Protein AF-A0A5D6UWN4-F1 (afdb_monomer)

Foldseek 3Di:
DAAFALVQFDDDPPLVVVLVVVLVVVVPDDQVVLVVCVVPDDPDSCPPPVNCVRRQCRQAPVARAFLLQLDGAPDDKDKAQLQFLFDDPPDDPCVQCVVLDPVLLVVFWAGDDNTTPNSCSSPSLRIGIHHPQAAWFDFDPPPVVPVVDGHGHHQDNDWIWTPPQDDDPHPVSPVSTGTLEQDSNDPPSLVQWAADLQQDIAGPADVPDPVSSSSRSSRSSNCRRRVNVDDVSSVVLNVLLVVLVCLCVVQQVCCVPPVVPVVSNLVSLVVCCVAQCPSNHGNNLSSLNSLVVCCVVPVVSCVSQPPVSRHD

Nearest PDB structures (foldseek):
  8eea-assembly1_H  TM=6.346E-01  e=5.486E-04  Escherichia coli
  3bhq-assembly1_B  TM=2.798E-01  e=2.042E+00  Mesorhizobium japonicum MAFF 303099

Solvent-accessible surface area (backbone atoms only — not comparable to full-atom values): 17287 Å² total; per-residue (Å²): 59,44,55,27,64,65,88,76,53,65,79,48,90,68,48,65,62,52,36,52,56,52,49,58,61,50,66,81,44,53,75,64,55,47,50,52,48,64,74,66,55,76,83,48,74,78,70,33,69,68,44,42,66,42,53,49,50,58,53,12,80,79,46,55,39,15,40,74,68,26,44,71,45,85,69,62,83,32,68,39,45,67,59,24,45,48,46,65,80,90,64,53,65,65,79,74,39,56,92,71,42,54,70,78,43,53,71,48,38,37,81,80,70,79,61,37,36,49,88,41,66,70,40,73,91,32,55,42,50,30,33,46,74,37,41,39,61,37,65,77,78,60,78,90,45,76,84,66,68,87,45,70,40,24,30,55,52,68,70,57,31,30,49,90,43,51,82,48,88,50,79,84,35,45,84,65,34,45,66,36,60,64,41,34,65,39,89,69,42,23,66,56,51,44,45,50,78,74,16,48,63,47,57,90,49,50,78,89,41,74,66,35,35,48,52,28,37,19,39,48,50,30,36,54,38,52,42,52,74,39,66,68,60,20,53,53,37,20,52,51,28,50,54,48,50,50,46,47,56,70,46,42,49,34,28,52,72,72,70,60,34,66,66,57,34,53,52,50,50,51,51,44,42,66,71,36,51,33,66,51,40,66,47,12,44,38,36,37,33,46,51,57,58,47,33,80,79,35,71,67,45,48,76,74,56,43,75,90,78,58,74,67

Mean predicted aligned error: 5.39 Å

pLDDT: mean 90.34, std 12.09, range [38.47, 98.44]

Sequence (312 aa):
MRYVDLNRLVIPAGWQSKANNTLADLQIKTQEERRIFFKNLTNPLWKRPDFVRAILPLGSTLFRKCWYSESRITDDIDIDHFRPKGKDANKSFKTQFQEYLSENEFEQLEEESTRGWWFLAFESKNFRVCSCFRNQSRHDTSIALANLKNRAKGKSDFFPLKKGSSVAINADGIENEINCLLDPCKLGDAEFISFDQFGNAYTIYDDSTEERKWIKCRVLTSIAVYHLDEHDLIEFRKKKWKYCKDFIYDKMKKALFVDKDIDEVRRLKQEFITEFLDANHEFSAVAIDCIRYYKDEENWLERVFPKNTLSK

Radius of gyration: 21.22 Å; Cα contacts (8 Å, |Δi|>4): 483; chains: 1; bounding box: 48×46×61 Å

Structure (mmCIF, N/CA/C/O backbone):
data_AF-A0A5D6UWN4-F1
#
_entry.id   AF-A0A5D6UWN4-F1
#
loop_
_atom_site.group_PDB
_atom_site.id
_atom_site.type_symbol
_atom_site.label_atom_id
_atom_site.label_alt_id
_atom_site.label_comp_id
_atom_site.label_asym_id
_atom_site.label_entity_id
_atom_site.label_seq_id
_atom_site.pdbx_PDB_ins_code
_atom_site.Cartn_x
_atom_site.Cartn_y
_atom_site.Cartn_z
_atom_site.occupancy
_atom_site.B_iso_or_equiv
_atom_site.auth_seq_id
_atom_site.auth_comp_id
_atom_site.auth_asym_id
_atom_site.auth_atom_id
_atom_site.pdbx_PDB_model_num
ATOM 1 N N . MET A 1 1 ? 4.520 -0.288 -3.768 1.00 92.19 1 MET A N 1
ATOM 2 C CA . MET A 1 1 ? 3.478 -1.135 -3.162 1.00 92.19 1 MET A CA 1
ATOM 3 C C . MET A 1 1 ? 2.855 -1.964 -4.271 1.00 92.19 1 MET A C 1
ATOM 5 O O . MET A 1 1 ? 2.792 -1.484 -5.400 1.00 92.19 1 MET A O 1
ATOM 9 N N . ARG A 1 2 ? 2.456 -3.198 -3.949 1.00 95.44 2 ARG A N 1
ATOM 10 C CA . ARG A 1 2 ? 1.813 -4.156 -4.855 1.00 95.44 2 ARG A CA 1
ATOM 11 C C . ARG A 1 2 ? 0.396 -4.412 -4.367 1.00 95.44 2 ARG A C 1
ATOM 13 O O . ARG A 1 2 ? 0.179 -4.398 -3.153 1.00 95.44 2 ARG A O 1
ATOM 20 N N . TYR A 1 3 ? -0.520 -4.698 -5.283 1.00 96.94 3 TYR A N 1
ATOM 21 C CA . TYR A 1 3 ? -1.851 -5.158 -4.919 1.00 96.94 3 TYR A CA 1
ATOM 22 C C . TYR A 1 3 ? -1.789 -6.501 -4.171 1.00 96.94 3 TYR A C 1
ATOM 24 O O . TYR A 1 3 ? -1.063 -7.420 -4.560 1.00 96.94 3 TYR A O 1
ATOM 32 N N . VAL A 1 4 ? -2.561 -6.613 -3.091 1.00 97.00 4 VAL A N 1
ATOM 33 C CA . VAL A 1 4 ? -2.712 -7.818 -2.274 1.00 97.00 4 VAL A CA 1
ATOM 34 C C . VAL A 1 4 ? -4.186 -8.208 -2.240 1.00 97.00 4 VAL A C 1
ATOM 36 O O . VAL A 1 4 ? -5.015 -7.529 -1.638 1.00 97.00 4 VAL A O 1
ATOM 39 N N . ASP A 1 5 ? -4.520 -9.332 -2.868 1.00 95.94 5 ASP A N 1
ATOM 40 C CA . ASP A 1 5 ? -5.898 -9.817 -2.907 1.00 95.94 5 ASP A CA 1
ATOM 41 C C . ASP A 1 5 ? -6.283 -10.531 -1.605 1.00 95.94 5 ASP A C 1
ATOM 43 O O . ASP A 1 5 ? -5.949 -11.698 -1.378 1.00 95.94 5 ASP A O 1
ATOM 47 N N . LEU A 1 6 ? -7.026 -9.821 -0.755 1.00 95.19 6 LEU A N 1
ATOM 48 C CA . LEU A 1 6 ? -7.564 -10.352 0.496 1.00 95.19 6 LEU A CA 1
ATOM 49 C C . LEU A 1 6 ? -8.631 -11.435 0.298 1.00 95.19 6 LEU A C 1
ATOM 51 O O . LEU A 1 6 ? -8.877 -12.193 1.233 1.00 95.19 6 LEU A O 1
ATOM 55 N N . ASN A 1 7 ? -9.236 -11.574 -0.886 1.00 95.06 7 ASN A N 1
ATOM 56 C CA . ASN A 1 7 ? -10.208 -12.647 -1.130 1.00 95.06 7 ASN A CA 1
ATOM 57 C C . ASN A 1 7 ? -9.547 -14.034 -1.164 1.00 95.06 7 ASN A C 1
ATOM 59 O O . ASN A 1 7 ? -10.229 -15.044 -1.013 1.00 95.06 7 ASN A O 1
ATOM 63 N N . ARG A 1 8 ? -8.213 -14.093 -1.296 1.00 95.56 8 ARG A N 1
ATOM 64 C CA . ARG A 1 8 ? -7.419 -15.325 -1.167 1.00 95.56 8 ARG A CA 1
ATOM 65 C C . ARG A 1 8 ? -7.250 -15.786 0.285 1.00 95.56 8 ARG A C 1
ATOM 67 O O . ARG A 1 8 ? -6.720 -16.873 0.512 1.00 95.56 8 ARG A O 1
ATOM 74 N N . LEU A 1 9 ? -7.639 -14.971 1.268 1.00 96.69 9 LEU A N 1
ATOM 75 C CA . LEU A 1 9 ? -7.486 -15.306 2.679 1.00 96.69 9 LEU A CA 1
ATOM 76 C C . LEU A 1 9 ? -8.453 -16.422 3.080 1.00 96.69 9 LEU A C 1
ATOM 78 O O . LEU A 1 9 ? -9.668 -16.236 3.108 1.00 96.69 9 LEU A O 1
ATOM 82 N N . VAL A 1 10 ? -7.902 -17.562 3.490 1.00 96.69 10 VAL A N 1
ATOM 83 C CA . VAL A 1 10 ? -8.678 -18.634 4.120 1.00 96.69 10 VAL A CA 1
ATOM 84 C C . VAL A 1 10 ? -8.679 -18.418 5.630 1.00 96.69 10 VAL A C 1
ATOM 86 O O . VAL A 1 10 ? -7.653 -18.568 6.295 1.00 96.69 10 VAL A O 1
ATOM 89 N N . ILE A 1 11 ? -9.837 -18.051 6.179 1.00 96.06 11 ILE A N 1
ATOM 90 C CA . ILE A 1 11 ? -9.997 -17.800 7.614 1.00 96.06 11 ILE A CA 1
ATOM 91 C C . ILE A 1 11 ? -9.892 -19.124 8.394 1.00 96.06 11 ILE A C 1
ATOM 93 O O . ILE A 1 11 ? -10.625 -20.067 8.085 1.00 96.06 11 ILE A O 1
ATOM 97 N N . PRO A 1 12 ? -9.025 -19.222 9.423 1.00 97.06 12 PRO A N 1
ATOM 98 C CA . PRO A 1 12 ? -8.892 -20.438 10.219 1.00 97.06 12 PRO A CA 1
ATOM 99 C C . PRO A 1 12 ? -10.183 -20.842 10.941 1.00 97.06 12 PRO A C 1
ATOM 101 O O . PRO A 1 12 ? -10.996 -20.002 11.344 1.00 97.06 12 PRO A O 1
ATOM 104 N N . ALA A 1 13 ? -10.332 -22.145 11.188 1.00 96.19 13 ALA A N 1
ATOM 105 C CA . ALA A 1 13 ? -11.483 -22.697 11.894 1.00 96.19 13 ALA A CA 1
ATOM 106 C C . ALA A 1 13 ? -11.695 -22.033 13.270 1.00 96.19 13 ALA A C 1
ATOM 108 O O . ALA A 1 13 ? -10.759 -21.789 14.038 1.00 96.19 13 ALA A O 1
ATOM 109 N N . GLY A 1 14 ? -12.953 -21.705 13.575 1.00 95.38 14 GLY A N 1
ATOM 110 C CA . GLY A 1 14 ? -13.348 -21.049 14.826 1.00 95.38 14 GLY A CA 1
ATOM 111 C C . GLY A 1 14 ? -12.894 -19.590 14.973 1.00 95.38 14 GLY A C 1
ATOM 112 O O . GLY A 1 14 ? -13.284 -18.939 15.943 1.00 95.38 14 GLY A O 1
ATOM 113 N N . TRP A 1 15 ? -12.106 -19.041 14.039 1.00 96.75 15 TRP A N 1
ATOM 114 C CA . TRP A 1 15 ? -11.669 -17.644 14.093 1.00 96.75 15 TRP A CA 1
ATOM 115 C C . TRP A 1 15 ? -12.859 -16.692 13.927 1.00 96.75 15 TRP A C 1
ATOM 117 O O . TRP A 1 15 ? -13.080 -15.849 14.794 1.00 96.75 15 TRP A O 1
ATOM 127 N N . GLN A 1 16 ? -13.682 -16.896 12.888 1.00 96.38 16 GLN A N 1
ATOM 128 C CA . GLN A 1 16 ? -14.838 -16.036 12.600 1.00 96.38 16 GLN A CA 1
ATOM 129 C C . GLN A 1 16 ? -15.895 -16.069 13.711 1.00 96.38 16 GLN A C 1
ATOM 131 O O . GLN A 1 16 ? -16.407 -15.029 14.110 1.00 96.38 16 GLN A O 1
ATOM 136 N N . SER A 1 17 ? -16.196 -17.250 14.261 1.00 97.00 17 SER A N 1
ATOM 137 C CA . SER A 1 17 ? -17.153 -17.369 15.371 1.00 97.00 17 SER A CA 1
ATOM 138 C C . SER A 1 17 ? -16.673 -16.601 16.607 1.00 97.00 17 SER A C 1
ATOM 140 O O . SER A 1 17 ? -17.438 -15.841 17.199 1.00 97.00 17 SER A O 1
ATOM 142 N N . LYS A 1 18 ? -15.384 -16.720 16.958 1.00 96.56 18 LYS A N 1
ATOM 143 C CA . LYS A 1 18 ? -14.811 -15.978 18.086 1.00 96.56 18 LYS A CA 1
ATOM 144 C C . LYS A 1 18 ? -14.803 -14.469 17.831 1.00 96.56 18 LYS A C 1
ATOM 146 O O . LYS A 1 18 ? -15.135 -13.718 18.744 1.00 96.56 18 LYS A O 1
ATOM 151 N N . ALA A 1 19 ? -14.482 -14.041 16.608 1.00 96.69 19 ALA A N 1
ATOM 152 C CA . ALA A 1 19 ? -14.554 -12.641 16.192 1.00 96.69 19 ALA A CA 1
ATOM 153 C C . ALA A 1 19 ? -15.968 -12.070 16.375 1.00 96.69 19 ALA A C 1
ATOM 155 O O . ALA A 1 19 ? -16.128 -11.058 17.055 1.00 96.69 19 ALA A O 1
ATOM 156 N N . ASN A 1 20 ? -16.989 -12.763 15.862 1.00 96.38 20 ASN A N 1
ATOM 157 C CA . ASN A 1 20 ? -18.387 -12.339 15.968 1.00 96.38 20 ASN A CA 1
ATOM 158 C C . ASN A 1 20 ? -18.851 -12.257 17.430 1.00 96.38 20 ASN A C 1
ATOM 160 O O . ASN A 1 20 ? -19.447 -11.259 17.827 1.00 96.38 20 ASN A O 1
ATOM 164 N N . ASN A 1 21 ? -18.526 -13.261 18.253 1.00 96.50 21 ASN A N 1
ATOM 165 C CA . ASN A 1 21 ? -18.891 -13.271 19.673 1.00 96.50 21 ASN A CA 1
ATOM 166 C C . ASN A 1 21 ? -18.237 -12.115 20.442 1.00 96.50 21 ASN A C 1
ATOM 168 O O . ASN A 1 21 ? -18.888 -11.457 21.248 1.00 96.50 21 ASN A O 1
ATOM 172 N N . THR A 1 22 ? -16.951 -11.844 20.186 1.00 95.56 22 THR A N 1
ATOM 173 C CA . THR A 1 22 ? -16.262 -10.706 20.810 1.00 95.56 22 THR A CA 1
ATOM 174 C C . THR A 1 22 ? -16.844 -9.376 20.336 1.00 95.56 22 THR A C 1
ATOM 176 O O . THR A 1 22 ? -17.031 -8.471 21.142 1.00 95.56 22 THR A O 1
ATOM 179 N N . LEU A 1 23 ? -17.176 -9.247 19.050 1.00 95.19 23 LEU A N 1
ATOM 180 C CA . LEU A 1 23 ? -17.770 -8.025 18.518 1.00 95.19 23 LEU A CA 1
ATOM 181 C C . LEU A 1 23 ? -19.163 -7.752 19.112 1.00 95.19 23 LEU A C 1
ATOM 183 O O . LEU A 1 23 ? -19.453 -6.608 19.459 1.00 95.19 23 LEU A O 1
ATOM 187 N N . ALA A 1 24 ? -19.984 -8.789 19.301 1.00 95.69 24 ALA A N 1
ATOM 188 C CA . ALA A 1 24 ? -21.284 -8.676 19.961 1.00 95.69 24 ALA A CA 1
ATOM 189 C C . ALA A 1 24 ? -21.159 -8.177 21.415 1.00 95.69 24 ALA A C 1
ATOM 191 O O . ALA A 1 24 ? -21.915 -7.300 21.828 1.00 95.69 24 ALA A O 1
ATOM 192 N N . ASP A 1 25 ? -20.164 -8.660 22.168 1.00 95.44 25 ASP A N 1
ATOM 193 C CA . ASP A 1 25 ? -19.869 -8.155 23.518 1.00 95.44 25 ASP A CA 1
ATOM 194 C C . ASP A 1 25 ? -19.382 -6.693 23.503 1.00 95.44 25 ASP A C 1
ATOM 196 O O . ASP A 1 25 ? -19.735 -5.908 24.380 1.00 95.44 25 ASP A O 1
ATOM 200 N N . LEU A 1 26 ? -18.611 -6.279 22.491 1.00 94.81 26 LEU A N 1
ATOM 201 C CA . LEU A 1 26 ? -18.184 -4.881 22.348 1.00 94.81 26 LEU A CA 1
ATOM 202 C C . LEU A 1 26 ? -19.320 -3.938 21.937 1.00 94.81 26 LEU A C 1
ATOM 204 O O . LEU A 1 26 ? -19.275 -2.754 22.283 1.00 94.81 26 LEU A O 1
ATOM 208 N N . GLN A 1 27 ? -20.334 -4.433 21.225 1.00 94.50 27 GLN A N 1
ATOM 209 C CA . GLN A 1 27 ? -21.464 -3.629 20.759 1.00 94.50 27 GLN A CA 1
ATOM 210 C C . GLN A 1 27 ? -22.200 -2.954 21.920 1.00 94.50 27 GLN A C 1
ATOM 212 O O . GLN A 1 27 ? -22.533 -1.774 21.821 1.00 94.50 27 GLN A O 1
ATOM 217 N N . ILE A 1 28 ? -22.385 -3.667 23.033 1.00 95.62 28 ILE A N 1
ATOM 218 C CA . ILE A 1 28 ? -23.104 -3.172 24.215 1.00 95.62 28 ILE A CA 1
ATOM 219 C C . ILE A 1 28 ? -22.251 -2.290 25.141 1.00 95.62 28 ILE A C 1
ATOM 221 O O . ILE A 1 28 ? -22.783 -1.700 26.076 1.00 95.62 28 ILE A O 1
ATOM 225 N N . LYS A 1 29 ? -20.938 -2.189 24.897 1.00 94.88 29 LYS A N 1
ATOM 226 C CA . LYS A 1 29 ? -20.007 -1.402 25.719 1.00 94.88 29 LYS A CA 1
ATOM 227 C C . LYS A 1 29 ? -19.946 0.061 25.288 1.00 94.88 29 LYS A C 1
ATOM 229 O O . LYS A 1 29 ? -20.061 0.389 24.109 1.00 94.88 29 LYS A O 1
ATOM 234 N N . THR A 1 30 ? -19.675 0.945 26.235 1.00 92.88 30 THR A N 1
ATOM 235 C CA . THR A 1 30 ? -19.334 2.352 26.000 1.00 92.88 30 THR A CA 1
ATOM 236 C C . THR A 1 30 ? -17.972 2.501 25.310 1.00 92.88 30 THR A C 1
ATOM 238 O O . THR A 1 30 ? -17.168 1.568 25.234 1.00 92.88 30 THR A O 1
ATOM 241 N N . GLN A 1 31 ? -17.670 3.704 24.808 1.00 88.38 31 GLN A N 1
ATOM 242 C CA . GLN A 1 31 ? -16.370 4.002 24.194 1.00 88.38 31 GLN A CA 1
ATOM 243 C C . GLN A 1 31 ? -15.196 3.748 25.157 1.00 88.38 31 GLN A C 1
ATOM 245 O O . GLN A 1 31 ? -14.175 3.200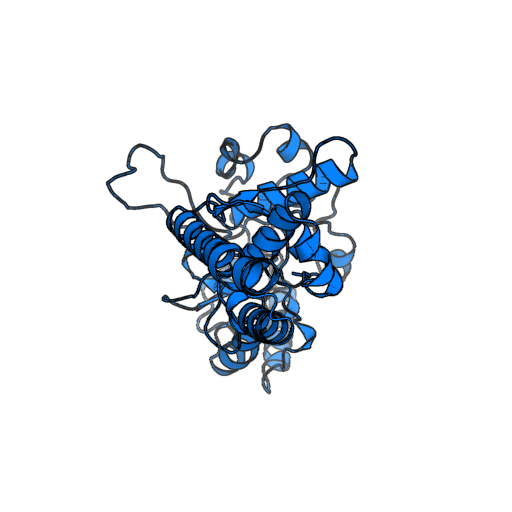 24.740 1.00 88.38 31 GLN A O 1
ATOM 250 N N . GLU A 1 32 ? -15.350 4.102 26.434 1.00 90.12 32 GLU A N 1
ATOM 251 C CA . GLU A 1 32 ? -14.304 3.922 27.443 1.00 90.12 32 GLU A CA 1
ATOM 252 C C . GLU A 1 32 ? -14.096 2.444 27.796 1.00 90.12 32 GLU A C 1
ATOM 254 O O . GLU A 1 32 ? -12.964 1.964 27.825 1.00 90.12 32 GLU A O 1
ATOM 259 N N . GLU A 1 33 ? -15.174 1.677 27.954 1.00 94.12 33 GLU A N 1
ATOM 260 C CA . GLU A 1 33 ? -15.088 0.230 28.183 1.00 94.12 33 GLU A CA 1
ATOM 261 C C . GLU A 1 33 ? -14.430 -0.502 27.005 1.00 94.12 33 GLU A C 1
ATOM 263 O O . GLU A 1 33 ? -13.602 -1.390 27.213 1.00 94.12 33 GLU A O 1
ATOM 268 N N . ARG A 1 34 ? -14.726 -0.101 25.759 1.00 94.00 34 ARG A N 1
ATOM 269 C CA . ARG A 1 34 ? -14.043 -0.630 24.562 1.00 94.00 34 ARG A CA 1
ATOM 270 C C . ARG A 1 34 ? -12.552 -0.293 24.571 1.00 94.00 34 ARG A C 1
ATOM 272 O O . ARG A 1 34 ? -11.724 -1.142 24.240 1.00 94.00 34 ARG A O 1
ATOM 279 N N . ARG A 1 35 ? -12.188 0.930 24.971 1.00 90.06 35 ARG A N 1
ATOM 280 C CA . ARG A 1 35 ? -10.787 1.358 25.098 1.00 90.06 35 ARG A CA 1
ATOM 281 C C . ARG A 1 35 ? -10.042 0.509 26.131 1.00 90.06 35 ARG A C 1
ATOM 283 O O . ARG A 1 35 ? -8.950 0.021 25.839 1.00 90.06 35 ARG A O 1
ATOM 290 N N . ILE A 1 36 ? -10.644 0.289 27.301 1.00 92.19 36 ILE A N 1
ATOM 291 C CA . ILE A 1 36 ? -10.099 -0.569 28.364 1.00 92.19 36 ILE A CA 1
ATOM 292 C C . ILE A 1 36 ? -9.960 -2.014 27.871 1.00 92.19 36 ILE A C 1
ATOM 294 O O . ILE A 1 36 ? -8.906 -2.620 28.063 1.00 92.19 36 ILE A O 1
ATOM 298 N N . PHE A 1 37 ? -10.973 -2.544 27.179 1.00 94.75 37 PHE A N 1
ATOM 299 C CA . PHE A 1 37 ? -10.927 -3.881 26.589 1.00 94.75 37 PHE A CA 1
ATOM 300 C C . PHE A 1 37 ? -9.712 -4.051 25.671 1.00 94.75 37 PHE A C 1
ATOM 302 O O . PHE A 1 37 ? -8.917 -4.966 25.873 1.00 94.75 37 PHE A O 1
ATOM 309 N N . PHE A 1 38 ? -9.515 -3.155 24.696 1.00 93.00 38 PHE A N 1
ATOM 310 C CA . PHE A 1 38 ? -8.385 -3.274 23.770 1.00 93.00 38 PHE A CA 1
ATOM 311 C C . PHE A 1 38 ? -7.031 -3.062 24.445 1.00 93.00 38 PHE A C 1
ATOM 313 O O . PHE A 1 38 ? -6.057 -3.683 24.023 1.00 93.00 38 PHE A O 1
ATOM 320 N N . LYS A 1 39 ? -6.960 -2.229 25.491 1.00 90.62 39 LYS A N 1
ATOM 321 C CA . LYS A 1 39 ? -5.738 -2.038 26.284 1.00 90.62 39 LYS A CA 1
ATOM 322 C C . LYS A 1 39 ? -5.336 -3.315 27.031 1.00 90.62 39 LYS A C 1
ATOM 324 O O . LYS A 1 39 ? -4.149 -3.603 27.135 1.00 90.62 39 LYS A O 1
ATOM 329 N N . ASN A 1 40 ? -6.316 -4.075 27.517 1.00 92.69 40 ASN A N 1
ATOM 330 C CA . ASN A 1 40 ? -6.098 -5.283 28.317 1.00 92.69 40 ASN A CA 1
ATOM 331 C C . ASN A 1 40 ? -6.129 -6.582 27.492 1.00 92.69 40 ASN A C 1
ATOM 333 O O . ASN A 1 40 ? -5.947 -7.666 28.047 1.00 92.69 40 ASN A O 1
ATOM 337 N N . LEU A 1 41 ? -6.374 -6.500 26.180 1.00 91.38 41 LEU A N 1
ATOM 338 C CA . LEU A 1 41 ? -6.494 -7.665 25.310 1.00 91.38 41 LEU A CA 1
ATOM 339 C C . LEU A 1 41 ? -5.141 -8.368 25.144 1.00 91.38 41 LEU A C 1
ATOM 341 O O . LEU A 1 41 ? -4.293 -7.965 24.347 1.00 91.38 41 LEU A O 1
ATOM 345 N N . THR A 1 42 ? -4.974 -9.470 25.867 1.00 85.12 42 THR A N 1
ATOM 346 C CA . THR A 1 42 ? -3.846 -10.388 25.712 1.00 85.12 42 THR A CA 1
ATOM 347 C C . THR A 1 42 ? -4.203 -11.438 24.654 1.00 85.12 42 THR A C 1
ATOM 349 O O . THR A 1 42 ? -5.301 -11.988 24.652 1.00 85.12 42 THR A O 1
ATOM 352 N N . ASN A 1 43 ? -3.298 -11.704 23.708 1.00 87.94 43 ASN A N 1
ATOM 353 C CA . ASN A 1 43 ? -3.498 -12.660 22.602 1.00 87.94 43 ASN A CA 1
ATOM 354 C C . ASN A 1 43 ? -4.669 -12.328 21.653 1.00 87.94 43 ASN A C 1
ATOM 356 O O . ASN A 1 43 ? -5.613 -13.115 21.509 1.00 87.94 43 ASN A O 1
ATOM 360 N N . PRO A 1 44 ? -4.621 -11.176 20.964 1.00 93.75 44 PRO A N 1
ATOM 361 C CA . PRO A 1 44 ? -5.672 -10.804 20.032 1.00 93.75 44 PRO A CA 1
ATOM 362 C C . PRO A 1 44 ? -5.770 -11.773 18.844 1.00 93.75 44 PRO A C 1
ATOM 364 O O . PRO A 1 44 ? -4.777 -12.353 18.401 1.00 93.75 44 PRO A O 1
ATOM 367 N N . LEU A 1 45 ? -6.974 -11.898 18.273 1.00 95.19 45 LEU A N 1
ATOM 368 C CA . LEU A 1 45 ? -7.262 -12.838 17.183 1.00 95.19 45 LEU A CA 1
ATOM 369 C C . LEU A 1 45 ? -6.369 -12.653 15.948 1.00 95.19 45 LEU A C 1
ATOM 371 O O . LEU A 1 45 ? -5.976 -13.644 15.336 1.00 95.19 45 LEU A O 1
ATOM 375 N N . TRP A 1 46 ? -6.016 -11.411 15.611 1.00 95.00 46 TRP A N 1
ATOM 376 C CA . TRP A 1 46 ? -5.140 -11.089 14.479 1.00 95.00 46 TRP A CA 1
ATOM 377 C C . TRP A 1 46 ? -3.670 -11.480 14.706 1.00 95.00 46 TRP A C 1
ATOM 379 O O . TRP A 1 46 ? -2.906 -11.522 13.751 1.00 95.00 46 TRP A O 1
ATOM 389 N N . LYS A 1 47 ? -3.266 -11.809 15.943 1.00 93.94 47 LYS A N 1
ATOM 390 C CA . LYS A 1 47 ? -1.924 -12.330 16.268 1.00 93.94 47 LYS A CA 1
ATOM 391 C C . LYS A 1 47 ? -1.902 -13.841 16.500 1.00 93.94 47 LYS A C 1
ATOM 393 O O . LYS A 1 47 ? -0.854 -14.387 16.840 1.00 93.94 47 LYS A O 1
ATOM 398 N N . ARG A 1 48 ? -3.030 -14.543 16.334 1.00 94.69 48 ARG A N 1
ATOM 399 C CA . ARG A 1 48 ? -3.038 -16.005 16.469 1.00 94.69 48 ARG A CA 1
ATOM 400 C C . ARG A 1 48 ? -2.108 -16.640 15.422 1.00 94.69 48 ARG A C 1
ATOM 402 O O . ARG A 1 48 ? -2.181 -16.251 14.256 1.00 94.69 48 ARG A O 1
ATOM 409 N N . PRO A 1 49 ? -1.287 -17.646 15.781 1.00 94.88 49 PRO A N 1
ATOM 410 C CA . PRO A 1 49 ? -0.331 -18.240 14.845 1.00 94.88 49 PRO A CA 1
ATOM 411 C C . PRO A 1 49 ? -0.956 -18.839 13.580 1.00 94.88 49 PRO A C 1
ATOM 413 O O . PRO A 1 49 ? -0.363 -18.764 12.510 1.00 94.88 49 PRO A O 1
ATOM 416 N N . ASP A 1 50 ? -2.145 -19.435 13.680 1.00 95.94 50 ASP A N 1
ATOM 417 C CA . ASP A 1 50 ? -2.879 -19.975 12.531 1.00 95.94 50 ASP A CA 1
ATOM 418 C C . ASP A 1 50 ? -3.363 -18.876 11.579 1.00 95.94 50 ASP A C 1
ATOM 420 O O . ASP A 1 50 ? -3.236 -19.023 10.367 1.00 95.94 50 ASP A O 1
ATOM 424 N N . PHE A 1 51 ? -3.834 -17.753 12.121 1.00 96.81 51 PHE A N 1
ATOM 425 C CA . PHE A 1 51 ? -4.214 -16.587 11.331 1.00 96.81 51 PHE A CA 1
ATOM 426 C C . PHE A 1 51 ? -3.005 -15.937 10.649 1.00 96.81 51 PHE A C 1
ATOM 428 O O . PHE A 1 51 ? -3.042 -15.675 9.450 1.00 96.81 51 PHE A O 1
ATOM 435 N N . VAL A 1 52 ? -1.903 -15.740 11.382 1.00 95.06 52 VAL A N 1
ATOM 436 C CA . VAL A 1 52 ? -0.664 -15.170 10.826 1.00 95.06 52 VAL A CA 1
ATOM 437 C C . VAL A 1 52 ? -0.123 -16.042 9.687 1.00 95.06 52 VAL A C 1
ATOM 439 O O . VAL A 1 52 ? 0.248 -15.513 8.642 1.00 95.06 52 VAL A O 1
ATOM 442 N N . ARG A 1 53 ? -0.141 -17.376 9.835 1.00 95.12 53 ARG A N 1
ATOM 443 C CA . ARG A 1 53 ? 0.240 -18.310 8.758 1.00 95.12 53 ARG A CA 1
ATOM 444 C C . ARG A 1 53 ? -0.667 -18.222 7.530 1.00 95.12 53 ARG A C 1
ATOM 446 O O . ARG A 1 53 ? -0.180 -18.446 6.428 1.00 95.12 53 ARG A O 1
ATOM 453 N N . ALA A 1 54 ? -1.950 -17.908 7.712 1.00 96.50 54 ALA A N 1
ATOM 454 C CA . ALA A 1 54 ? -2.902 -17.772 6.614 1.00 96.50 54 ALA A CA 1
ATOM 455 C C . ALA A 1 54 ? -2.751 -16.440 5.860 1.00 96.50 54 ALA A C 1
ATOM 457 O O . ALA A 1 54 ? -2.819 -16.432 4.637 1.00 96.50 54 ALA A O 1
ATOM 458 N N . ILE A 1 55 ? -2.531 -15.324 6.568 1.00 96.88 55 ILE A N 1
ATOM 459 C CA . ILE A 1 55 ? -2.500 -13.983 5.957 1.00 96.88 55 ILE A CA 1
ATOM 460 C C . ILE A 1 55 ? -1.146 -13.623 5.337 1.00 96.88 55 ILE A C 1
ATOM 462 O O . ILE A 1 55 ? -1.089 -12.947 4.315 1.00 96.88 55 ILE A O 1
ATOM 466 N N . LEU A 1 56 ? -0.042 -14.082 5.924 1.00 95.00 56 LEU A N 1
ATOM 467 C CA . LEU A 1 56 ? 1.310 -13.711 5.504 1.00 95.00 56 LEU A CA 1
ATOM 468 C C . LEU A 1 56 ? 1.620 -14.023 4.021 1.00 95.00 56 LEU A C 1
ATOM 470 O O . LEU A 1 56 ? 2.144 -13.131 3.345 1.00 95.00 56 LEU A O 1
ATOM 474 N N . PRO A 1 57 ? 1.249 -15.200 3.470 1.00 95.62 57 PRO A N 1
ATOM 475 C CA . PRO A 1 57 ? 1.560 -15.558 2.085 1.00 95.62 57 PRO A CA 1
ATOM 476 C C . PRO A 1 57 ? 0.787 -14.763 1.025 1.00 95.62 57 PRO A C 1
ATOM 478 O O . PRO A 1 57 ? 1.109 -14.864 -0.157 1.00 95.62 57 PRO A O 1
ATOM 481 N N . LEU A 1 58 ? -0.231 -13.978 1.409 1.00 95.69 58 LEU A N 1
ATOM 482 C CA . LEU A 1 58 ? -0.998 -13.174 0.452 1.00 95.69 58 LEU A CA 1
ATOM 483 C C . LEU A 1 58 ? -0.128 -12.104 -0.213 1.00 95.69 58 LEU A C 1
ATOM 485 O O . LEU A 1 58 ? -0.302 -11.837 -1.401 1.00 95.69 58 LEU A O 1
ATOM 489 N N . GLY A 1 59 ? 0.807 -11.511 0.539 1.00 92.19 59 GLY A N 1
ATOM 490 C CA . GLY A 1 59 ? 1.707 -10.479 0.019 1.00 92.19 59 GLY A CA 1
ATOM 491 C C . GLY A 1 59 ? 2.961 -11.029 -0.662 1.00 92.19 59 GLY A C 1
ATOM 492 O O . GLY A 1 59 ? 3.450 -10.422 -1.615 1.00 92.19 59 GLY A O 1
ATOM 493 N N . SER A 1 60 ? 3.512 -12.134 -0.155 1.00 92.06 60 SER A N 1
ATOM 494 C CA . SER A 1 60 ? 4.620 -12.870 -0.772 1.00 92.06 60 SER A CA 1
ATOM 495 C C . SER A 1 60 ? 4.699 -14.283 -0.201 1.00 92.06 60 SER A C 1
ATOM 497 O O . SER A 1 60 ? 4.634 -14.471 1.014 1.00 92.06 60 SER A O 1
ATOM 499 N N . THR A 1 61 ? 4.890 -15.274 -1.067 1.00 89.62 61 THR A N 1
ATOM 500 C CA . THR A 1 61 ? 5.177 -16.659 -0.672 1.00 89.62 61 THR A CA 1
ATOM 501 C C . THR A 1 61 ? 6.668 -16.915 -0.454 1.00 89.62 61 THR A C 1
ATOM 503 O O . THR A 1 61 ? 7.027 -17.960 0.082 1.00 89.62 61 THR A O 1
ATOM 506 N N . LEU A 1 62 ? 7.544 -15.990 -0.865 1.00 83.69 62 LEU A N 1
ATOM 507 C CA . LEU A 1 62 ? 8.999 -16.149 -0.768 1.00 83.69 62 LEU A CA 1
ATOM 508 C C . LEU A 1 62 ? 9.549 -15.681 0.582 1.00 83.69 62 LEU A C 1
ATOM 510 O O . LEU A 1 62 ? 10.539 -16.218 1.073 1.00 83.69 62 LEU A O 1
ATOM 514 N N . PHE A 1 63 ? 8.940 -14.658 1.181 1.00 87.19 63 PHE A N 1
ATOM 515 C CA . PHE A 1 63 ? 9.363 -14.114 2.468 1.00 87.19 63 PHE A CA 1
ATOM 516 C C . PHE A 1 63 ? 8.277 -13.234 3.090 1.00 87.19 63 PHE A C 1
ATOM 518 O O . PHE A 1 63 ? 7.262 -12.900 2.486 1.00 87.19 63 PHE A O 1
ATOM 525 N N . ARG A 1 64 ? 8.522 -12.817 4.331 1.00 90.69 64 ARG A N 1
ATOM 526 C CA . ARG A 1 64 ? 7.645 -11.916 5.081 1.00 90.69 64 ARG A CA 1
ATOM 527 C C . ARG A 1 64 ? 7.800 -10.508 4.529 1.00 90.69 64 ARG A C 1
ATOM 529 O O . ARG A 1 64 ? 8.845 -9.900 4.735 1.00 90.69 64 ARG A O 1
ATOM 536 N N . LYS A 1 65 ? 6.798 -10.003 3.818 1.00 93.69 65 LYS A N 1
ATOM 537 C CA . LYS A 1 65 ? 6.861 -8.703 3.144 1.00 93.69 65 LYS A CA 1
ATOM 538 C C . LYS A 1 65 ? 5.871 -7.719 3.753 1.00 93.69 65 LYS A C 1
ATOM 540 O O . LYS A 1 65 ? 4.709 -8.065 3.954 1.00 93.69 65 LYS A O 1
ATOM 545 N N . CYS A 1 66 ? 6.315 -6.490 3.997 1.00 95.25 66 CYS A N 1
ATOM 546 C CA . CYS A 1 66 ? 5.433 -5.395 4.380 1.00 95.25 66 CYS A CA 1
ATOM 547 C C . CYS A 1 66 ? 4.574 -4.976 3.181 1.00 95.25 66 CYS A C 1
ATOM 549 O O . CYS A 1 66 ? 5.102 -4.694 2.105 1.00 95.25 66 CYS A O 1
ATOM 551 N N . TRP A 1 67 ? 3.254 -4.918 3.348 1.00 96.69 67 TRP A N 1
ATOM 552 C CA . TRP A 1 67 ? 2.338 -4.604 2.247 1.00 96.69 67 TRP A CA 1
ATOM 553 C C . TRP A 1 67 ? 2.388 -3.128 1.838 1.00 96.69 67 TRP A C 1
ATOM 555 O O . TRP A 1 67 ? 2.161 -2.808 0.674 1.00 96.69 67 TRP A O 1
ATOM 565 N N . TYR A 1 68 ? 2.762 -2.233 2.758 1.00 96.00 68 TYR A N 1
ATOM 566 C CA . TYR A 1 68 ? 2.908 -0.806 2.465 1.00 96.00 68 TYR A CA 1
ATOM 567 C C . TYR A 1 68 ? 4.220 -0.481 1.731 1.00 96.00 68 TYR A C 1
ATOM 569 O O . TYR A 1 68 ? 4.207 0.261 0.749 1.00 96.00 68 TYR A O 1
ATOM 577 N N . SER A 1 69 ? 5.353 -1.038 2.179 1.00 94.69 69 SER A N 1
ATOM 578 C CA . SER A 1 69 ? 6.695 -0.670 1.689 1.00 94.69 69 SER A CA 1
ATOM 579 C C . SER A 1 69 ? 7.346 -1.678 0.740 1.00 94.69 69 SER A C 1
ATOM 581 O O . SER A 1 69 ? 8.368 -1.351 0.149 1.00 94.69 69 SER A O 1
ATOM 583 N N . GLU A 1 70 ? 6.807 -2.896 0.612 1.00 95.50 70 GLU A N 1
ATOM 584 C CA . GLU A 1 70 ? 7.431 -4.050 -0.067 1.00 95.50 70 GLU A CA 1
ATOM 585 C C . GLU A 1 70 ? 8.771 -4.533 0.497 1.00 95.50 70 GLU A C 1
ATOM 587 O O . GLU A 1 70 ? 9.341 -5.489 -0.031 1.00 95.50 70 GLU A O 1
ATOM 592 N N . SER A 1 71 ? 9.263 -3.930 1.574 1.00 93.81 71 SER A N 1
ATOM 593 C CA . SER A 1 71 ? 10.477 -4.394 2.234 1.00 93.81 71 SER A CA 1
ATOM 594 C C . SER A 1 71 ? 10.234 -5.721 2.945 1.00 93.81 71 SER A C 1
ATOM 596 O O . SER A 1 71 ? 9.141 -5.980 3.474 1.00 93.81 71 SER A O 1
ATOM 598 N N . ARG A 1 72 ? 11.268 -6.558 3.011 1.00 93.06 72 ARG A N 1
ATOM 599 C CA . ARG A 1 72 ? 11.273 -7.715 3.902 1.00 93.06 72 ARG A CA 1
ATOM 600 C C . ARG A 1 72 ? 11.164 -7.275 5.358 1.00 93.06 72 ARG A C 1
ATOM 602 O O . ARG A 1 72 ? 11.799 -6.321 5.794 1.00 93.06 72 ARG A O 1
ATOM 609 N N . ILE A 1 73 ? 10.356 -8.013 6.106 1.00 90.56 73 ILE A N 1
ATOM 610 C CA . ILE A 1 73 ? 10.192 -7.889 7.551 1.00 90.56 73 ILE A CA 1
ATOM 611 C C . ILE A 1 73 ? 11.201 -8.840 8.201 1.00 90.56 73 ILE A C 1
ATOM 613 O O . ILE A 1 73 ? 11.037 -10.071 8.190 1.00 90.56 73 ILE A O 1
ATOM 617 N N . THR A 1 74 ? 12.288 -8.267 8.704 1.00 85.19 74 THR A N 1
ATOM 618 C CA . THR A 1 74 ? 13.354 -8.990 9.413 1.00 85.19 74 THR A CA 1
ATOM 619 C C . THR A 1 74 ? 13.056 -9.096 10.907 1.00 85.19 74 THR A C 1
ATOM 621 O O . THR A 1 74 ? 13.389 -10.100 11.530 1.00 85.19 74 THR A O 1
ATOM 624 N N . ASP A 1 75 ? 12.353 -8.105 11.434 1.00 80.50 75 ASP A N 1
ATOM 625 C CA . ASP A 1 75 ? 11.821 -7.977 12.782 1.00 80.50 75 ASP A CA 1
ATOM 626 C C . ASP A 1 75 ? 10.481 -8.721 12.973 1.00 80.50 75 ASP A C 1
ATOM 628 O O . ASP A 1 75 ? 10.111 -9.607 12.189 1.00 80.50 75 ASP A O 1
ATOM 632 N N . ASP A 1 76 ? 9.767 -8.400 14.055 1.00 84.19 76 ASP A N 1
ATOM 633 C CA . ASP A 1 76 ? 8.463 -8.982 14.352 1.00 84.19 76 ASP A CA 1
ATOM 634 C C . ASP A 1 76 ? 7.403 -8.515 13.350 1.00 84.19 76 ASP A C 1
ATOM 636 O O . ASP A 1 76 ? 7.256 -7.327 13.043 1.00 84.19 76 ASP A O 1
ATOM 640 N N . ILE A 1 77 ? 6.620 -9.480 12.870 1.00 88.56 77 ILE A N 1
ATOM 641 C CA . ILE A 1 77 ? 5.452 -9.207 12.037 1.00 88.56 77 ILE A CA 1
ATOM 642 C C . ILE A 1 77 ? 4.403 -8.504 12.888 1.00 88.56 77 ILE A C 1
ATOM 644 O O . ILE A 1 77 ? 4.029 -8.996 13.957 1.00 88.56 77 ILE A O 1
ATOM 648 N N . ASP A 1 78 ? 3.856 -7.416 12.359 1.00 91.38 78 ASP A N 1
ATOM 649 C CA . ASP A 1 78 ? 2.645 -6.815 12.884 1.00 91.38 78 ASP A CA 1
ATOM 650 C C . ASP A 1 78 ? 1.498 -6.933 11.879 1.00 91.38 78 ASP A C 1
ATOM 652 O O . ASP A 1 78 ? 1.687 -6.950 10.657 1.00 91.38 78 ASP A O 1
ATOM 656 N N . ILE A 1 79 ? 0.290 -7.037 12.422 1.00 94.31 79 ILE A N 1
ATOM 657 C CA . ILE A 1 79 ? -0.947 -7.041 11.648 1.00 94.31 79 ILE A CA 1
ATOM 658 C C . ILE A 1 79 ? -1.672 -5.744 11.989 1.00 94.31 79 ILE A C 1
ATOM 660 O O . ILE A 1 79 ? -2.288 -5.622 13.050 1.00 94.31 79 ILE A O 1
ATOM 664 N N . ASP A 1 80 ? -1.526 -4.761 11.106 1.00 94.81 80 ASP A N 1
ATOM 665 C CA . ASP A 1 80 ? -2.125 -3.438 11.231 1.00 94.81 80 ASP A CA 1
ATOM 666 C C . ASP A 1 80 ? -3.625 -3.486 10.946 1.00 94.81 80 ASP A C 1
ATOM 668 O O . ASP A 1 80 ? -4.089 -4.208 10.065 1.00 94.81 80 ASP A O 1
ATOM 672 N N . HIS A 1 81 ? -4.370 -2.662 11.676 1.00 95.75 81 HIS A N 1
ATOM 673 C CA . HIS A 1 81 ? -5.757 -2.330 11.385 1.00 95.75 81 HIS A CA 1
ATOM 674 C C . HIS A 1 81 ? -5.769 -1.097 10.489 1.00 95.75 81 HIS A C 1
ATOM 676 O O . HIS A 1 81 ? -5.573 0.008 10.995 1.00 95.75 81 HIS A O 1
ATOM 682 N N . PHE A 1 82 ? -6.043 -1.250 9.193 1.00 95.94 82 PHE A N 1
ATOM 683 C CA . PHE A 1 82 ? -6.055 -0.117 8.258 1.00 95.94 82 PHE A CA 1
ATOM 684 C C . PHE A 1 82 ? -6.902 1.028 8.775 1.00 95.94 82 PHE A C 1
ATOM 686 O O . PHE A 1 82 ? -6.375 2.110 9.008 1.00 95.94 82 PHE A O 1
ATOM 693 N N . ARG A 1 83 ? -8.162 0.731 9.098 1.00 95.38 83 ARG A N 1
ATOM 694 C CA . ARG A 1 83 ? -8.991 1.568 9.957 1.00 95.38 83 ARG A CA 1
ATOM 695 C C . ARG A 1 83 ? -8.701 1.226 11.414 1.00 95.38 83 ARG A C 1
ATOM 697 O O . ARG A 1 83 ? -9.029 0.114 11.842 1.00 95.38 83 ARG A O 1
ATOM 704 N N . PRO A 1 84 ? -8.087 2.128 12.191 1.00 93.94 84 PRO A N 1
ATOM 705 C CA . PRO A 1 84 ? -7.642 1.818 13.538 1.00 93.94 84 PRO A CA 1
ATOM 706 C C . PRO A 1 84 ? -8.833 1.604 14.476 1.00 93.94 84 PRO A C 1
ATOM 708 O O . PRO A 1 84 ? -9.789 2.370 14.497 1.00 93.94 84 PRO A O 1
ATOM 711 N N . LYS A 1 85 ? -8.760 0.569 15.315 1.00 92.38 85 LYS A N 1
ATOM 712 C CA . LYS A 1 85 ? -9.809 0.226 16.297 1.00 92.38 85 LYS A CA 1
ATOM 713 C C . LYS A 1 85 ? -10.028 1.273 17.399 1.00 92.38 85 LYS A C 1
ATOM 715 O O . LYS A 1 85 ? -11.055 1.253 18.069 1.00 92.38 85 LYS A O 1
ATOM 720 N N . GLY A 1 86 ? -9.064 2.163 17.607 1.00 88.12 86 GLY A N 1
ATOM 721 C CA . GLY A 1 86 ? -9.100 3.232 18.600 1.00 88.12 86 GLY A CA 1
ATOM 722 C C . GLY A 1 86 ? -8.334 4.447 18.094 1.00 88.12 86 GLY A C 1
ATOM 723 O O . GLY A 1 86 ? -7.573 4.332 17.136 1.00 88.12 86 GLY A O 1
ATOM 724 N N . LYS A 1 87 ? -8.547 5.588 18.744 1.00 84.38 87 LYS A N 1
ATOM 725 C CA . LYS A 1 87 ? -7.905 6.862 18.427 1.00 84.38 87 LYS A CA 1
ATOM 726 C C . LYS A 1 87 ? -7.424 7.515 19.718 1.00 84.38 87 LYS A C 1
ATOM 728 O O . LYS A 1 87 ? -8.153 7.524 20.711 1.00 84.38 87 LYS A O 1
ATOM 733 N N . ASP A 1 88 ? -6.207 8.032 19.699 1.00 80.44 88 ASP A N 1
ATOM 734 C CA . ASP A 1 88 ? -5.643 8.888 20.729 1.00 80.44 88 ASP A CA 1
ATOM 735 C C . ASP A 1 88 ? -6.022 10.341 20.433 1.00 80.44 88 ASP A C 1
ATOM 737 O O . ASP A 1 88 ? -5.582 10.925 19.442 1.00 80.44 88 ASP A O 1
ATOM 741 N N . ALA A 1 89 ? -6.856 10.920 21.296 1.00 73.94 89 ALA A N 1
ATOM 742 C CA . ALA A 1 89 ? -7.339 12.289 21.150 1.00 73.94 89 ALA A CA 1
ATOM 743 C C . ALA A 1 89 ? -6.229 13.346 21.304 1.00 73.94 89 ALA A C 1
ATOM 745 O O . ALA A 1 89 ? -6.426 14.489 20.907 1.00 73.94 89 ALA A O 1
ATOM 746 N N . ASN A 1 90 ? -5.068 12.983 21.862 1.00 73.88 90 ASN A N 1
ATOM 747 C CA . ASN A 1 90 ? -3.957 13.917 22.060 1.00 73.88 90 ASN A CA 1
ATOM 748 C C . ASN A 1 90 ? -3.020 14.010 20.847 1.00 73.88 90 ASN A C 1
ATOM 750 O O . ASN A 1 90 ? -2.098 14.825 20.846 1.00 73.88 90 ASN A O 1
ATOM 754 N N . LYS A 1 91 ? -3.216 13.171 19.822 1.00 77.56 91 LYS A N 1
ATOM 755 C CA . LYS A 1 91 ? -2.415 13.208 18.596 1.00 77.56 91 LYS A CA 1
ATOM 756 C C . LYS A 1 91 ? -3.126 14.038 17.545 1.00 77.56 91 LYS A C 1
ATOM 758 O O . LYS A 1 91 ? -4.226 13.683 17.140 1.00 77.56 91 LYS A O 1
ATOM 763 N N . SER A 1 92 ? -2.449 15.080 17.067 1.00 84.56 92 SER A N 1
ATOM 764 C CA . SER A 1 92 ? -2.877 15.829 15.891 1.00 84.56 92 SER A CA 1
ATOM 765 C C . SER A 1 92 ? -2.053 15.430 14.669 1.00 84.56 92 SER A C 1
ATOM 767 O O . SER A 1 92 ? -0.847 15.661 14.619 1.00 84.56 92 SER A O 1
ATOM 769 N N . PHE A 1 93 ? -2.722 14.864 13.674 1.00 86.88 93 PHE A N 1
ATOM 770 C CA . PHE A 1 93 ? -2.278 14.642 12.308 1.00 86.88 93 PHE A CA 1
ATOM 771 C C . PHE A 1 93 ? -1.668 15.904 11.691 1.00 86.88 93 PHE A C 1
ATOM 773 O O . PHE A 1 93 ? -0.545 15.836 11.195 1.00 86.88 93 PHE A O 1
ATOM 780 N N . LYS A 1 94 ? -2.348 17.061 11.759 1.00 87.44 94 LYS A N 1
ATOM 781 C CA . LYS A 1 94 ? -1.818 18.306 11.171 1.00 87.44 94 LYS A CA 1
ATOM 782 C C . LYS A 1 94 ? -0.459 18.663 11.772 1.00 87.44 94 LYS A C 1
ATOM 784 O O . LYS A 1 94 ? 0.512 18.814 11.039 1.00 87.44 94 LYS A O 1
ATOM 789 N N . THR A 1 95 ? -0.356 18.685 13.100 1.00 86.56 95 THR A N 1
ATOM 790 C CA . THR A 1 95 ? 0.913 18.958 13.796 1.00 86.56 95 THR A CA 1
ATOM 791 C C . THR A 1 95 ? 1.983 17.904 13.493 1.00 86.56 95 THR A C 1
ATOM 793 O O . THR A 1 95 ? 3.158 18.238 13.342 1.00 86.56 95 THR A O 1
ATOM 796 N N . GLN A 1 96 ? 1.593 16.631 13.384 1.00 84.38 96 GLN A N 1
ATOM 797 C CA . GLN A 1 96 ? 2.513 15.520 13.140 1.00 84.38 96 GLN A CA 1
ATOM 798 C C . GLN A 1 96 ? 3.121 15.553 11.728 1.00 84.38 96 GLN A C 1
ATOM 800 O O . GLN A 1 96 ? 4.289 15.195 11.560 1.00 84.38 96 GLN A O 1
ATOM 805 N N . PHE A 1 97 ? 2.347 15.988 10.728 1.00 88.12 97 PHE A N 1
ATOM 806 C CA . PHE A 1 97 ? 2.692 15.866 9.307 1.00 88.12 97 PHE A CA 1
ATOM 807 C C . PHE A 1 97 ? 2.831 17.208 8.568 1.00 88.12 97 PHE A C 1
ATOM 809 O O . PHE A 1 97 ? 2.915 17.219 7.343 1.00 88.12 97 PHE A O 1
ATOM 816 N N . GLN A 1 98 ? 2.928 18.336 9.282 1.00 88.19 98 GLN A N 1
ATOM 817 C CA . GLN A 1 98 ? 3.070 19.680 8.690 1.00 88.19 98 GLN A CA 1
ATOM 818 C C . GLN A 1 98 ? 4.309 19.882 7.798 1.00 88.19 98 GLN A C 1
ATOM 820 O O . GLN A 1 98 ? 4.345 20.811 7.003 1.00 88.19 98 GLN A O 1
ATOM 825 N N . GLU A 1 99 ? 5.339 19.041 7.933 1.00 85.62 99 GLU A N 1
ATOM 826 C CA . GLU A 1 99 ? 6.524 19.083 7.056 1.00 85.62 99 GLU A CA 1
ATOM 827 C C . GLU A 1 99 ? 6.381 18.210 5.805 1.00 85.62 99 GLU A C 1
ATOM 829 O O . GLU A 1 99 ? 7.183 18.323 4.884 1.00 85.62 99 GLU A O 1
ATOM 834 N N . TYR A 1 100 ? 5.371 17.340 5.773 1.00 86.38 100 TYR A N 1
ATOM 835 C CA . TYR A 1 100 ? 5.112 16.420 4.667 1.00 86.38 100 TYR A CA 1
ATOM 836 C C . TYR A 1 100 ? 4.041 16.931 3.708 1.00 86.38 100 TYR A C 1
ATOM 838 O O . TYR A 1 100 ? 4.065 16.605 2.523 1.00 86.38 100 TYR A O 1
ATOM 846 N N . LEU A 1 101 ? 3.077 17.679 4.236 1.00 91.88 101 LEU A N 1
ATOM 847 C CA . LEU A 1 101 ? 1.894 18.127 3.518 1.00 91.88 101 LEU A CA 1
ATOM 848 C C . LEU A 1 101 ? 1.837 19.650 3.552 1.00 91.88 101 LEU A C 1
ATOM 850 O O . LEU A 1 101 ? 2.073 20.258 4.596 1.00 91.88 101 LEU A O 1
ATOM 854 N N . SER A 1 102 ? 1.518 20.264 2.415 1.00 92.69 102 SER A N 1
ATOM 855 C CA . SER A 1 102 ? 1.244 21.696 2.374 1.00 92.69 102 SER A CA 1
ATOM 856 C C . SER A 1 102 ? -0.186 21.978 2.844 1.00 92.69 102 SER A C 1
ATOM 858 O O . SER A 1 102 ? -1.007 21.066 2.984 1.00 92.69 102 SER A O 1
ATOM 860 N N . GLU A 1 103 ? -0.519 23.254 3.048 1.00 92.44 103 GLU A N 1
ATOM 861 C CA . GLU A 1 103 ? -1.899 23.653 3.357 1.00 92.44 103 GLU A CA 1
ATOM 862 C C . GLU A 1 103 ? -2.889 23.185 2.275 1.00 92.44 103 GLU A C 1
ATOM 864 O O . GLU A 1 103 ? -3.994 22.773 2.611 1.00 92.44 103 GLU A O 1
ATOM 869 N N . ASN A 1 104 ? -2.474 23.094 1.003 1.00 91.38 104 ASN A N 1
ATOM 870 C CA . ASN A 1 104 ? -3.333 22.582 -0.071 1.00 91.38 104 ASN A CA 1
ATOM 871 C C . ASN A 1 104 ? -3.737 21.115 0.132 1.00 91.38 104 ASN A C 1
ATOM 873 O O . ASN A 1 104 ? -4.838 20.715 -0.257 1.00 91.38 104 ASN A O 1
ATOM 877 N N . GLU A 1 105 ? -2.851 20.280 0.682 1.00 95.19 105 GLU A N 1
ATOM 878 C CA . GLU A 1 105 ? -3.202 18.902 1.018 1.00 95.19 105 GLU A CA 1
ATOM 879 C C . GLU A 1 105 ? -4.063 18.855 2.280 1.00 95.19 105 GLU A C 1
ATOM 881 O O . GLU A 1 105 ? -5.058 18.135 2.287 1.00 95.19 105 GLU A O 1
ATOM 886 N N . PHE A 1 106 ? -3.750 19.643 3.314 1.00 94.88 106 PHE A N 1
ATOM 887 C CA . PHE A 1 106 ? -4.557 19.675 4.539 1.00 94.88 106 PHE A CA 1
ATOM 888 C C . PHE A 1 106 ? -5.985 20.176 4.311 1.00 94.88 106 PHE A C 1
ATOM 890 O O . PHE A 1 106 ? -6.911 19.626 4.896 1.00 94.88 106 PHE A O 1
ATOM 897 N N . GLU A 1 107 ? -6.195 21.159 3.436 1.00 94.44 107 GLU A N 1
ATOM 898 C CA . GLU A 1 107 ? -7.527 21.673 3.093 1.00 94.44 107 GLU A CA 1
ATOM 899 C C . GLU A 1 107 ? -8.443 20.626 2.444 1.00 94.44 107 GLU A C 1
ATOM 901 O O . GLU A 1 107 ? -9.666 20.794 2.446 1.00 94.44 107 GLU A O 1
ATOM 906 N N . GLN A 1 108 ? -7.871 19.553 1.889 1.00 95.75 108 GLN A N 1
ATOM 907 C CA . GLN A 1 108 ? -8.611 18.430 1.310 1.00 95.75 108 GLN A CA 1
ATOM 908 C C . GLN A 1 108 ? -8.952 17.345 2.332 1.00 95.75 108 GLN A C 1
ATOM 910 O O . GLN A 1 108 ? -9.671 16.403 1.988 1.00 95.75 108 GLN A O 1
ATOM 915 N N . LEU A 1 109 ? -8.441 17.444 3.560 1.00 94.44 109 LEU A N 1
ATOM 916 C CA . LEU A 1 109 ? -8.660 16.467 4.616 1.00 94.44 109 LEU A CA 1
ATOM 917 C C . LEU A 1 109 ? -9.740 16.945 5.583 1.00 94.44 109 LEU A C 1
ATOM 919 O O . LEU A 1 109 ? -9.887 18.135 5.854 1.00 94.44 109 LEU A O 1
ATOM 923 N N . GLU A 1 110 ? -10.506 15.988 6.087 1.00 91.75 110 GLU A N 1
ATOM 924 C CA . GLU A 1 110 ? -11.443 16.227 7.178 1.00 91.75 110 GLU A CA 1
ATOM 925 C C . GLU A 1 110 ? -10.684 16.454 8.488 1.00 91.75 110 GLU A C 1
ATOM 927 O O . GLU A 1 110 ? -9.567 15.952 8.673 1.00 91.75 110 GLU A O 1
ATOM 932 N N . GLU A 1 111 ? -11.312 17.172 9.421 1.00 81.88 111 GLU A N 1
ATOM 933 C CA . GLU A 1 111 ? -10.825 17.212 10.794 1.00 81.88 111 GLU A CA 1
ATOM 934 C C . GLU A 1 111 ? -10.738 15.798 11.375 1.00 81.88 111 GLU A C 1
ATOM 936 O O . GLU A 1 111 ? -11.482 14.878 11.019 1.00 81.88 111 GLU A O 1
ATOM 941 N N . GLU A 1 112 ? -9.776 15.596 12.270 1.00 78.12 112 GLU A N 1
ATOM 942 C CA . GLU A 1 112 ? -9.521 14.264 12.786 1.00 78.12 112 GLU A CA 1
ATOM 943 C C . GLU A 1 112 ? -10.719 13.708 13.544 1.00 78.12 112 GLU A C 1
ATOM 945 O O . GLU A 1 112 ? -11.206 14.292 14.514 1.00 78.12 112 GLU A O 1
ATOM 950 N N . SER A 1 113 ? -11.125 12.499 13.152 1.00 75.69 113 SER A N 1
ATOM 951 C CA . SER A 1 113 ? -12.071 11.721 13.938 1.00 75.69 113 SER A CA 1
ATOM 952 C C . SER A 1 113 ? -11.556 11.590 15.368 1.00 75.69 113 SER A C 1
ATOM 954 O O . SER A 1 113 ? -10.415 11.194 15.603 1.00 75.69 113 SER A O 1
ATOM 956 N N . THR A 1 114 ? -12.435 11.847 16.331 1.00 77.06 114 THR A N 1
ATOM 957 C CA . THR A 1 114 ? -12.186 11.630 17.763 1.00 77.06 114 THR A CA 1
ATOM 958 C C . THR A 1 114 ? -12.392 10.167 18.177 1.00 77.06 114 THR A C 1
ATOM 960 O O . THR A 1 114 ? -12.259 9.808 19.350 1.00 77.06 114 THR A O 1
ATOM 963 N N . ARG A 1 115 ? -12.754 9.296 17.225 1.00 82.31 115 ARG A N 1
ATOM 964 C CA . ARG A 1 115 ? -13.140 7.898 17.450 1.00 82.31 115 ARG A CA 1
ATOM 965 C C . ARG A 1 115 ? -12.405 6.953 16.503 1.00 82.31 115 ARG A C 1
ATOM 967 O O . ARG A 1 115 ? -12.065 7.314 15.382 1.00 82.31 115 ARG A O 1
ATOM 974 N N . GLY A 1 116 ? -12.198 5.721 16.964 1.00 89.31 116 GLY A N 1
ATOM 975 C CA . GLY A 1 116 ? -11.710 4.620 16.132 1.00 89.31 116 GLY A CA 1
ATOM 976 C C . GLY A 1 116 ? -12.838 3.717 15.627 1.00 89.31 116 GLY A C 1
ATOM 977 O O . GLY A 1 116 ? -13.940 3.690 16.179 1.00 89.31 116 GLY A O 1
ATOM 978 N N . TRP A 1 117 ? -12.519 2.905 14.626 1.00 94.56 117 TRP A N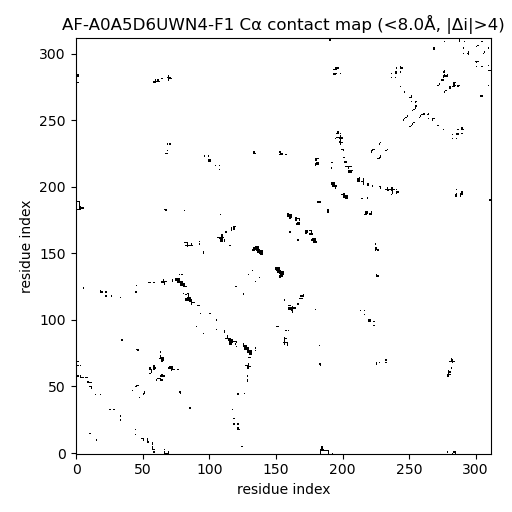 1
ATOM 979 C CA . TRP A 1 117 ? -13.397 1.934 13.975 1.00 94.56 117 TRP A CA 1
ATOM 980 C C . TRP A 1 117 ? -13.381 0.599 14.727 1.00 94.56 117 TRP A C 1
ATOM 982 O O . TRP A 1 117 ? -12.990 -0.444 14.202 1.00 94.56 117 TRP A O 1
ATOM 992 N N . TRP A 1 118 ? -13.768 0.621 16.004 1.00 94.81 118 TRP A N 1
ATOM 993 C CA . TRP A 1 118 ? -13.758 -0.566 16.872 1.00 94.81 118 TRP A CA 1
ATOM 994 C C . TRP A 1 118 ? -14.590 -1.727 16.303 1.00 94.81 118 TRP A C 1
ATOM 996 O O . TRP A 1 118 ? -14.244 -2.887 16.523 1.00 94.81 118 TRP A O 1
ATOM 1006 N N . PHE A 1 119 ? -15.639 -1.426 15.529 1.00 95.56 119 PHE A N 1
ATOM 1007 C CA . PHE A 1 119 ? -16.486 -2.425 14.876 1.00 95.56 119 PHE A CA 1
ATOM 1008 C C . PHE A 1 119 ? -15.760 -3.197 13.758 1.00 95.56 119 PHE A C 1
ATOM 1010 O O . PHE A 1 119 ? -16.213 -4.261 13.355 1.00 95.56 119 PHE A O 1
ATOM 1017 N N . LEU A 1 120 ? -14.594 -2.712 13.314 1.00 96.44 120 LEU A N 1
ATOM 1018 C CA . LEU A 1 120 ? -13.693 -3.390 12.377 1.00 96.44 120 LEU A CA 1
ATOM 1019 C C . LEU A 1 120 ? -12.478 -4.030 13.063 1.00 96.44 120 LEU A C 1
ATOM 1021 O O . LEU A 1 120 ? -11.551 -4.482 12.388 1.00 96.44 120 LEU A O 1
ATOM 1025 N N . ALA A 1 121 ? -12.428 -4.064 14.399 1.00 95.88 121 ALA A N 1
ATOM 1026 C CA . ALA A 1 121 ? -11.270 -4.591 15.127 1.00 95.88 121 ALA A CA 1
ATOM 1027 C C . ALA A 1 121 ? -11.010 -6.082 14.852 1.00 95.88 121 ALA A C 1
ATOM 1029 O O . ALA A 1 121 ? -9.871 -6.540 14.967 1.00 95.88 121 ALA A O 1
ATOM 1030 N N . PHE A 1 122 ? -12.054 -6.823 14.482 1.00 96.12 122 PHE A N 1
ATOM 1031 C CA . PHE A 1 122 ? -11.994 -8.242 14.137 1.00 96.12 122 PHE A CA 1
ATOM 1032 C C . PHE A 1 122 ? -12.460 -8.518 12.701 1.00 96.12 122 PHE A C 1
ATOM 1034 O O . PHE A 1 122 ? -12.775 -9.657 12.372 1.00 96.12 122 PHE A O 1
ATOM 1041 N N . GLU A 1 123 ? -12.486 -7.492 11.846 1.00 96.19 123 GLU A N 1
ATOM 1042 C CA . GLU A 1 123 ? -12.761 -7.665 10.422 1.00 96.19 123 GLU A CA 1
ATOM 1043 C C . GLU A 1 123 ? -11.467 -8.046 9.699 1.00 96.19 123 GLU A C 1
ATOM 1045 O O . GLU A 1 123 ? -10.526 -7.257 9.625 1.00 96.19 123 GLU A O 1
ATOM 1050 N N . SER A 1 124 ? -11.425 -9.258 9.146 1.00 95.50 124 SER A N 1
ATOM 1051 C CA . SER A 1 124 ? -10.264 -9.776 8.416 1.00 95.50 124 SER A CA 1
ATOM 1052 C C . SER A 1 124 ? -9.851 -8.890 7.237 1.00 95.50 124 SER A C 1
ATOM 1054 O O . SER A 1 124 ? -8.658 -8.693 7.003 1.00 95.50 124 SER A O 1
ATOM 1056 N N . LYS A 1 125 ? -10.823 -8.265 6.555 1.00 95.19 125 LYS A N 1
ATOM 1057 C CA . LYS A 1 125 ? -10.579 -7.314 5.463 1.00 95.19 125 LYS A CA 1
ATOM 1058 C C . LYS A 1 125 ? -9.966 -5.988 5.935 1.00 95.19 125 LYS A C 1
ATOM 1060 O O . LYS A 1 125 ? -9.481 -5.186 5.135 1.00 95.19 125 LYS A O 1
ATOM 1065 N N . ASN A 1 126 ? -9.954 -5.739 7.244 1.00 97.00 126 ASN A N 1
ATOM 1066 C CA . ASN A 1 126 ? -9.334 -4.566 7.845 1.00 97.00 126 ASN A CA 1
ATOM 1067 C C . ASN A 1 126 ? -7.842 -4.779 8.192 1.00 97.00 126 ASN A C 1
ATOM 1069 O O . ASN A 1 126 ? -7.180 -3.833 8.617 1.00 97.00 126 ASN A O 1
ATOM 1073 N N . PHE A 1 127 ? -7.263 -5.956 7.939 1.00 97.38 127 PHE A N 1
ATOM 1074 C CA . PHE A 1 127 ? -5.880 -6.260 8.318 1.00 97.38 127 PHE A CA 1
ATOM 1075 C C . PHE A 1 127 ? -4.849 -6.076 7.200 1.00 97.38 127 PHE A C 1
ATOM 1077 O O . PHE A 1 127 ? -5.101 -6.447 6.056 1.00 97.38 127 PHE A O 1
ATOM 1084 N N . ARG A 1 128 ? -3.667 -5.537 7.540 1.00 96.50 128 ARG A N 1
ATOM 1085 C CA . ARG A 1 128 ? -2.488 -5.486 6.656 1.00 96.50 128 ARG A CA 1
ATOM 1086 C C . ARG A 1 128 ? -1.233 -5.978 7.357 1.00 96.50 128 ARG A C 1
ATOM 1088 O O . ARG A 1 128 ? -0.944 -5.587 8.484 1.00 96.50 128 ARG A O 1
ATOM 1095 N N . VAL A 1 129 ? -0.457 -6.810 6.669 1.00 96.12 129 VAL A N 1
ATOM 1096 C CA . VAL A 1 129 ? 0.848 -7.256 7.172 1.00 96.12 129 VAL A CA 1
ATOM 1097 C C . VAL A 1 129 ? 1.869 -6.138 6.981 1.00 96.12 129 VAL A C 1
ATOM 1099 O O . VAL A 1 129 ? 2.077 -5.642 5.872 1.00 96.12 129 VAL A O 1
ATOM 1102 N N . CYS A 1 130 ? 2.544 -5.758 8.057 1.00 92.50 130 CYS A N 1
ATOM 1103 C CA . CYS A 1 130 ? 3.604 -4.757 8.031 1.00 92.50 130 CYS A CA 1
ATOM 1104 C C . CYS A 1 130 ? 4.647 -5.043 9.116 1.00 92.50 130 CYS A C 1
ATOM 1106 O O . CYS A 1 130 ? 4.450 -5.907 9.970 1.00 92.50 130 CYS A O 1
ATOM 1108 N N . SER A 1 131 ? 5.791 -4.359 9.064 1.00 86.19 131 SER A N 1
ATOM 1109 C CA . SER A 1 131 ? 6.750 -4.426 10.169 1.00 86.19 131 SER A CA 1
ATOM 1110 C C . SER A 1 131 ? 6.292 -3.546 11.328 1.00 86.19 131 SER A C 1
ATOM 1112 O O . SER A 1 131 ? 5.617 -2.524 11.137 1.00 86.19 131 SER A O 1
ATOM 1114 N N . CYS A 1 132 ? 6.696 -3.911 12.543 1.00 76.19 132 CYS A N 1
ATOM 1115 C CA . CYS A 1 132 ? 6.339 -3.147 13.734 1.00 76.19 132 CYS A CA 1
ATOM 1116 C C . CYS A 1 132 ? 6.846 -1.692 13.672 1.00 76.19 132 CYS A C 1
ATOM 1118 O O . CYS A 1 132 ? 6.182 -0.797 14.189 1.00 76.19 132 CYS A O 1
ATOM 1120 N N . PHE A 1 133 ? 7.963 -1.429 12.978 1.00 68.00 133 PHE A N 1
ATOM 1121 C CA . PHE A 1 133 ? 8.485 -0.076 12.728 1.00 68.00 133 PHE A CA 1
ATOM 1122 C C . PHE A 1 133 ? 7.538 0.822 11.924 1.00 68.00 133 PHE A C 1
ATOM 1124 O O . PHE A 1 133 ? 7.586 2.038 12.071 1.00 68.00 133 PHE A O 1
ATOM 1131 N N . ARG A 1 134 ? 6.698 0.249 11.055 1.00 69.94 134 ARG A N 1
ATOM 1132 C CA . ARG A 1 134 ? 5.765 1.013 10.205 1.00 69.94 134 ARG A CA 1
ATOM 1133 C C . ARG A 1 134 ? 4.400 1.154 10.846 1.00 69.94 134 ARG A C 1
ATOM 1135 O O . ARG A 1 134 ? 3.726 2.157 10.626 1.00 69.94 134 ARG A O 1
ATOM 1142 N N . ASN A 1 135 ? 4.000 0.156 11.627 1.00 67.94 135 ASN A N 1
ATOM 1143 C CA . ASN A 1 135 ? 2.720 0.176 12.314 1.00 67.94 135 ASN A CA 1
ATOM 1144 C C . ASN A 1 135 ? 2.741 1.054 13.568 1.00 67.94 135 ASN A C 1
ATOM 1146 O O . ASN A 1 135 ? 1.807 1.807 13.825 1.00 67.94 135 ASN A O 1
ATOM 1150 N N . GLN A 1 136 ? 3.797 0.951 14.373 1.00 68.38 136 GLN A N 1
ATOM 1151 C CA . GLN A 1 136 ? 3.826 1.548 15.702 1.00 68.38 136 GLN A CA 1
ATOM 1152 C C . GLN A 1 136 ? 4.532 2.896 15.668 1.00 68.38 136 GLN A C 1
ATOM 1154 O O . GLN A 1 136 ? 5.625 3.014 15.126 1.00 68.38 136 GLN A O 1
ATOM 1159 N N . SER A 1 137 ? 3.913 3.887 16.312 1.00 57.25 137 SER A N 1
ATOM 1160 C CA . SER A 1 137 ? 4.527 5.184 16.588 1.00 57.25 137 SER A CA 1
ATOM 1161 C C . SER A 1 137 ? 5.841 4.990 17.350 1.00 57.25 137 SER A C 1
ATOM 1163 O O . SER A 1 137 ? 5.811 4.617 18.524 1.00 57.25 137 SER A O 1
ATOM 1165 N N . ARG A 1 138 ? 6.982 5.278 16.721 1.00 57.66 138 ARG A N 1
ATOM 1166 C CA . ARG A 1 138 ? 8.290 5.305 17.397 1.00 57.66 138 ARG A CA 1
ATOM 1167 C C . ARG A 1 138 ? 8.840 6.721 17.474 1.00 57.66 138 ARG A C 1
ATOM 1169 O O . ARG A 1 138 ? 8.749 7.467 16.505 1.00 57.66 138 ARG A O 1
ATOM 1176 N N . HIS A 1 139 ? 9.440 7.054 18.613 1.00 43.41 139 HIS A N 1
ATOM 1177 C CA . HIS A 1 139 ? 10.382 8.162 18.721 1.00 43.41 139 HIS A CA 1
ATOM 1178 C C . HIS A 1 139 ? 11.754 7.637 18.291 1.00 43.41 139 HIS A C 1
ATOM 1180 O O . HIS A 1 139 ? 12.200 6.600 18.781 1.00 43.41 139 HIS A O 1
ATOM 1186 N N . ASP A 1 140 ? 12.388 8.304 17.335 1.00 41.03 140 ASP A N 1
ATOM 1187 C CA . ASP A 1 140 ? 13.731 7.954 16.884 1.00 41.03 140 ASP A CA 1
ATOM 1188 C C . ASP A 1 140 ? 14.737 8.262 18.007 1.00 41.03 140 ASP A C 1
ATOM 1190 O O . ASP A 1 140 ? 14.897 9.414 18.401 1.00 41.03 140 ASP A O 1
ATOM 1194 N N . THR A 1 141 ? 15.370 7.234 18.575 1.00 38.47 141 THR A N 1
ATOM 1195 C CA . THR A 1 141 ? 16.395 7.372 19.626 1.00 38.47 141 THR A CA 1
ATOM 1196 C C . THR A 1 141 ? 17.819 7.401 19.066 1.00 38.47 141 THR A C 1
ATOM 1198 O O . THR A 1 141 ? 18.777 7.346 19.839 1.00 38.47 141 THR A O 1
ATOM 1201 N N . SER A 1 142 ? 18.003 7.455 17.741 1.00 41.78 142 SER A N 1
ATOM 1202 C CA . SER A 1 142 ? 19.341 7.562 17.159 1.00 41.78 142 SER A CA 1
ATOM 1203 C C . SER A 1 142 ? 19.959 8.935 17.479 1.00 41.78 142 SER A C 1
ATOM 1205 O O . SER A 1 142 ? 19.516 9.991 17.033 1.00 41.78 142 SER A O 1
ATOM 1207 N N . ILE A 1 143 ? 21.019 8.905 18.293 1.00 42.34 143 ILE A N 1
ATOM 1208 C CA . ILE A 1 143 ? 21.740 10.065 18.851 1.00 42.34 143 ILE A CA 1
ATOM 1209 C C . ILE A 1 143 ? 22.272 11.020 17.757 1.00 42.34 143 ILE A C 1
ATOM 1211 O O . ILE A 1 143 ? 22.526 12.191 18.027 1.00 42.34 143 ILE A O 1
ATOM 1215 N N . ALA A 1 144 ? 22.382 10.565 16.504 1.00 39.78 144 ALA A N 1
ATOM 1216 C CA . ALA A 1 144 ? 22.892 11.359 15.386 1.00 39.78 144 ALA A CA 1
ATOM 1217 C C . ALA A 1 144 ? 21.877 12.358 14.788 1.00 39.78 144 ALA A C 1
ATOM 1219 O O . ALA A 1 144 ? 22.278 13.253 14.049 1.00 39.78 144 ALA A O 1
ATOM 1220 N N . LEU A 1 145 ? 20.584 12.253 15.122 1.00 40.81 145 LEU A N 1
ATOM 1221 C CA . LEU A 1 145 ? 19.532 13.159 14.639 1.00 40.81 145 LEU A CA 1
ATOM 1222 C C . LEU A 1 145 ? 18.802 13.871 15.784 1.00 40.81 145 LEU A C 1
ATOM 1224 O O . LEU A 1 145 ? 17.647 14.261 15.638 1.00 40.81 145 LEU A O 1
ATOM 1228 N N . ALA A 1 146 ? 19.486 14.122 16.905 1.00 38.69 146 ALA A N 1
ATOM 1229 C CA . ALA A 1 146 ? 18.949 14.871 18.048 1.00 38.69 146 ALA A CA 1
ATOM 1230 C C . ALA A 1 146 ? 18.428 16.291 17.697 1.00 38.69 146 ALA A C 1
ATOM 1232 O O . ALA A 1 146 ? 17.740 16.910 18.506 1.00 38.69 146 ALA A O 1
ATOM 1233 N N . ASN A 1 147 ? 18.697 16.787 16.482 1.00 40.31 147 ASN A N 1
ATOM 1234 C CA . ASN A 1 147 ? 18.176 18.053 15.959 1.00 40.31 147 ASN A CA 1
ATOM 1235 C C . ASN A 1 147 ? 16.904 17.916 15.092 1.00 40.31 147 ASN A C 1
ATOM 1237 O O . ASN A 1 147 ? 16.253 18.923 14.816 1.00 40.31 147 ASN A O 1
ATOM 1241 N N . LEU A 1 148 ? 16.489 16.700 14.710 1.00 43.97 148 LEU A N 1
ATOM 1242 C CA . LEU A 1 148 ? 15.185 16.428 14.093 1.00 43.97 148 LEU A CA 1
ATOM 1243 C C . LEU A 1 148 ? 14.230 15.926 15.178 1.00 43.97 148 LEU A C 1
ATOM 1245 O O . LEU A 1 148 ? 14.082 14.734 15.423 1.00 43.97 148 LEU A O 1
ATOM 1249 N N . LYS A 1 149 ? 13.641 16.903 15.872 1.00 43.12 149 LYS A N 1
ATOM 1250 C CA . LYS A 1 149 ? 12.624 16.799 16.930 1.00 43.12 149 LYS A CA 1
ATOM 1251 C C . LYS A 1 149 ? 11.857 15.467 16.940 1.00 43.12 149 LYS A C 1
ATOM 1253 O O . LYS A 1 149 ? 11.202 15.133 15.961 1.00 43.12 149 LYS A O 1
ATOM 1258 N N . ASN A 1 150 ? 11.870 14.798 18.098 1.00 42.22 150 ASN A N 1
ATOM 1259 C CA . ASN A 1 150 ? 10.920 13.784 18.584 1.00 42.22 150 ASN A CA 1
ATOM 1260 C C . ASN A 1 150 ? 9.598 13.704 17.795 1.00 42.22 150 ASN A C 1
ATOM 1262 O O . ASN A 1 150 ? 8.599 14.305 18.189 1.00 42.22 150 ASN A O 1
ATOM 1266 N N . ARG A 1 151 ? 9.554 12.919 16.717 1.00 51.38 151 ARG A N 1
ATOM 1267 C CA . ARG A 1 151 ? 8.308 12.635 16.000 1.00 51.38 151 ARG A CA 1
ATOM 1268 C C . ARG A 1 151 ? 8.007 11.158 16.035 1.00 51.38 151 ARG A C 1
ATOM 1270 O O . ARG A 1 151 ? 8.846 10.347 15.667 1.00 51.38 151 ARG A O 1
ATOM 1277 N N . ALA A 1 152 ? 6.787 10.850 16.456 1.00 52.03 152 ALA A N 1
ATOM 1278 C CA . ALA A 1 152 ? 6.130 9.584 16.193 1.00 52.03 152 ALA A CA 1
ATOM 1279 C C . ALA A 1 152 ? 6.172 9.263 14.686 1.00 52.03 152 ALA A C 1
ATOM 1281 O O . ALA A 1 152 ? 5.483 9.896 13.886 1.00 52.03 152 ALA A O 1
ATOM 1282 N N . LYS A 1 153 ? 7.007 8.301 14.298 1.00 65.62 153 LYS A N 1
ATOM 1283 C CA . LYS A 1 153 ? 7.049 7.728 12.946 1.00 65.62 153 LYS A CA 1
ATOM 1284 C C . LYS A 1 153 ? 6.159 6.484 12.897 1.00 65.62 153 LYS A C 1
ATOM 1286 O O . LYS A 1 153 ? 6.170 5.713 13.853 1.00 65.62 153 LYS A O 1
ATOM 1291 N N . GLY A 1 154 ? 5.429 6.281 11.798 1.00 74.69 154 GLY A N 1
ATOM 1292 C CA . GLY A 1 154 ? 4.547 5.125 11.585 1.00 74.69 154 GLY A CA 1
ATOM 1293 C C . GLY A 1 154 ? 3.051 5.438 11.711 1.00 74.69 154 GLY A C 1
ATOM 1294 O O . GLY A 1 154 ? 2.648 6.438 12.307 1.00 74.69 154 GLY A O 1
ATOM 1295 N N . LYS A 1 155 ? 2.216 4.560 11.144 1.00 86.81 155 LYS A N 1
ATOM 1296 C CA . LYS A 1 155 ? 0.778 4.792 10.950 1.00 86.81 155 LYS A CA 1
ATOM 1297 C C . LYS A 1 155 ? 0.008 4.972 12.256 1.00 86.81 155 LYS A C 1
ATOM 1299 O O . LYS A 1 155 ? -0.840 5.856 12.342 1.00 86.81 155 LYS A O 1
ATOM 1304 N N . SER A 1 156 ? 0.280 4.143 13.266 1.00 86.62 156 SER A N 1
ATOM 1305 C CA . SER A 1 156 ? -0.423 4.145 14.551 1.00 86.62 156 SER A CA 1
ATOM 1306 C C . SER A 1 156 ? -1.952 4.124 14.358 1.00 86.62 156 SER A C 1
ATOM 1308 O O . SER A 1 156 ? -2.537 3.129 13.933 1.00 86.62 156 SER A O 1
ATOM 1310 N N . ASP A 1 157 ? -2.601 5.243 14.646 1.00 88.75 157 ASP A N 1
ATOM 1311 C CA . ASP A 1 157 ? -4.036 5.485 14.621 1.00 88.75 157 ASP A CA 1
ATOM 1312 C C . ASP A 1 157 ? -4.394 6.670 13.707 1.00 88.75 157 ASP A C 1
ATOM 1314 O O . ASP A 1 157 ? -5.502 7.205 13.762 1.00 88.75 157 ASP A O 1
ATOM 1318 N N . PHE A 1 158 ? -3.459 7.085 12.848 1.00 92.00 158 PHE A N 1
ATOM 1319 C CA . PHE A 1 158 ? -3.711 8.074 11.812 1.00 92.00 158 PHE A CA 1
ATOM 1320 C C . PHE A 1 158 ? -4.486 7.431 10.660 1.00 92.00 158 PHE A C 1
ATOM 1322 O O . PHE A 1 158 ? -4.010 6.506 10.000 1.00 92.00 158 PHE A O 1
ATOM 1329 N N . PHE A 1 159 ? -5.697 7.935 10.429 1.00 94.25 159 PHE A N 1
ATOM 1330 C CA . PHE A 1 159 ? -6.563 7.526 9.329 1.00 94.25 159 PHE A CA 1
ATOM 1331 C C . PHE A 1 159 ? -7.321 8.747 8.783 1.00 94.25 159 PHE A C 1
ATOM 1333 O O . PHE A 1 159 ? -8.498 8.933 9.092 1.00 94.25 159 PHE A O 1
ATOM 1340 N N . PRO A 1 160 ? -6.625 9.639 8.055 1.00 94.25 160 PRO A N 1
ATOM 1341 C CA . PRO A 1 160 ? -7.234 10.846 7.509 1.00 94.25 160 PRO A CA 1
ATOM 1342 C C . PRO A 1 160 ? -8.292 10.505 6.453 1.00 94.25 160 PRO A C 1
ATOM 1344 O O . PRO A 1 160 ? -8.109 9.598 5.630 1.00 94.25 160 PRO A O 1
ATOM 1347 N N . LEU A 1 161 ? -9.388 11.260 6.468 1.00 95.62 161 LEU A N 1
ATOM 1348 C CA . LEU A 1 161 ? -10.484 11.161 5.506 1.00 95.62 161 LEU A CA 1
ATOM 1349 C C . LEU A 1 161 ? -10.495 12.382 4.589 1.00 95.62 161 LEU A C 1
ATOM 1351 O O . LEU A 1 161 ? -9.924 13.418 4.922 1.00 95.62 161 LEU A O 1
ATOM 1355 N N . LYS A 1 162 ? -11.153 12.262 3.437 1.00 96.50 162 LYS A N 1
ATOM 1356 C CA . LYS A 1 162 ? -11.425 13.401 2.559 1.00 96.50 162 LYS A CA 1
ATOM 1357 C C . LYS A 1 162 ? -12.364 14.387 3.255 1.00 96.50 162 LYS A C 1
ATOM 1359 O O . LYS A 1 162 ? -13.323 13.959 3.892 1.00 96.50 162 LYS A O 1
ATOM 1364 N N . LYS A 1 163 ? -12.151 15.686 3.057 1.00 95.81 163 LYS A N 1
ATOM 1365 C CA . LYS A 1 163 ? -13.057 16.737 3.521 1.00 95.81 163 LYS A CA 1
ATOM 1366 C C . LYS A 1 163 ? -14.490 16.496 3.036 1.00 95.81 163 LYS A C 1
ATOM 1368 O O . LYS A 1 163 ? -14.713 16.214 1.856 1.00 95.81 163 LYS A O 1
ATOM 1373 N N . GLY A 1 164 ? -15.448 16.602 3.951 1.00 93.25 164 GLY A N 1
ATOM 1374 C CA . GLY A 1 164 ? -16.863 16.295 3.745 1.00 93.25 164 GLY A CA 1
ATOM 1375 C C . GLY A 1 164 ? -17.203 14.800 3.769 1.00 93.25 164 GLY A C 1
ATOM 1376 O O . GLY A 1 164 ? -18.361 14.441 3.561 1.00 93.25 164 GLY A O 1
ATOM 1377 N N . SER A 1 165 ? -16.231 13.913 4.006 1.00 93.50 165 SER A N 1
ATOM 1378 C CA . SER A 1 165 ? -16.494 12.482 4.170 1.00 93.50 165 SER A CA 1
ATOM 1379 C C . SER A 1 165 ? -17.233 12.217 5.477 1.00 93.50 165 SER A C 1
ATOM 1381 O O . SER A 1 165 ? -16.855 12.713 6.535 1.00 93.50 165 SER A O 1
ATOM 1383 N N . SER A 1 166 ? -18.231 11.337 5.434 1.00 90.19 166 SER A N 1
ATOM 1384 C CA . SER A 1 166 ? -18.858 10.830 6.656 1.00 90.19 166 SER A CA 1
ATOM 1385 C C . SER A 1 166 ? -17.929 9.828 7.341 1.00 90.19 166 SER A C 1
ATOM 1387 O O . SER A 1 166 ? -17.454 8.893 6.698 1.00 90.19 166 SER A O 1
ATOM 1389 N N . VAL A 1 167 ? -17.665 10.012 8.637 1.00 90.75 167 VAL A N 1
ATOM 1390 C CA . VAL A 1 167 ? -16.925 9.032 9.448 1.00 90.75 167 VAL A CA 1
ATOM 1391 C C . VAL A 1 167 ? -17.843 7.843 9.721 1.00 90.75 167 VAL A C 1
ATOM 1393 O O . VAL A 1 167 ? -18.907 8.004 10.325 1.00 90.75 167 VAL A O 1
ATOM 1396 N N . ALA A 1 168 ? -17.441 6.642 9.310 1.00 92.69 168 ALA A N 1
ATOM 1397 C CA . ALA A 1 168 ? -18.255 5.454 9.519 1.00 92.69 168 ALA A CA 1
ATOM 1398 C C . ALA A 1 168 ? -18.352 5.093 11.012 1.00 92.69 168 ALA A C 1
ATOM 1400 O O . ALA A 1 168 ? -17.348 4.958 11.713 1.00 92.69 168 ALA A O 1
ATOM 1401 N N . ILE A 1 169 ? -19.577 4.881 11.500 1.00 90.44 169 ILE A N 1
ATOM 1402 C CA . ILE A 1 169 ? -19.854 4.480 12.894 1.00 90.44 169 ILE A CA 1
ATOM 1403 C C . ILE A 1 169 ? -20.214 2.995 13.039 1.00 90.44 169 ILE A C 1
ATOM 1405 O O . ILE A 1 169 ? -20.279 2.479 14.157 1.00 90.44 169 ILE A O 1
ATOM 1409 N N . ASN A 1 170 ? -20.452 2.323 11.915 1.00 91.56 170 ASN A N 1
ATOM 1410 C CA . ASN A 1 170 ? -20.761 0.905 11.779 1.00 91.56 170 ASN A CA 1
ATOM 1411 C C . ASN A 1 170 ? -20.311 0.417 10.386 1.00 91.56 170 ASN A C 1
ATOM 1413 O O . ASN A 1 170 ? -19.773 1.196 9.595 1.00 91.56 170 ASN A O 1
ATOM 1417 N N . ALA A 1 171 ? -20.505 -0.873 10.103 1.00 90.19 171 ALA A N 1
ATOM 1418 C CA . ALA A 1 171 ? -20.089 -1.482 8.841 1.00 90.19 171 ALA A CA 1
ATOM 1419 C C . ALA A 1 171 ? -20.768 -0.845 7.613 1.00 90.19 171 ALA A C 1
ATOM 1421 O O . ALA A 1 171 ? -20.087 -0.596 6.622 1.00 90.19 171 ALA A O 1
ATOM 1422 N N . ASP A 1 172 ? -22.056 -0.512 7.713 1.00 90.81 172 ASP A N 1
ATOM 1423 C CA . ASP A 1 172 ? -22.853 0.050 6.611 1.00 90.81 172 ASP A CA 1
ATOM 1424 C C . ASP A 1 172 ? -22.358 1.444 6.186 1.00 90.81 172 ASP A C 1
ATOM 1426 O O . ASP A 1 172 ? -22.435 1.832 5.028 1.00 90.81 172 ASP A O 1
ATOM 1430 N N . GLY A 1 173 ? -21.783 2.214 7.114 1.00 92.12 173 GLY A N 1
ATOM 1431 C CA . GLY A 1 173 ? -21.237 3.538 6.808 1.00 92.12 173 GLY A CA 1
ATOM 1432 C C . GLY A 1 173 ? -19.940 3.528 5.988 1.00 92.12 173 GLY A C 1
ATOM 1433 O O . GLY A 1 173 ? -19.539 4.578 5.492 1.00 92.12 173 GLY A O 1
ATOM 1434 N N . ILE A 1 174 ? -19.264 2.381 5.852 1.00 92.94 174 ILE A N 1
ATOM 1435 C CA . ILE A 1 174 ? -17.908 2.303 5.278 1.00 92.94 174 ILE A CA 1
ATOM 1436 C C . ILE A 1 174 ? -17.876 2.644 3.789 1.00 92.94 174 ILE A C 1
ATOM 1438 O O . ILE A 1 174 ? -16.909 3.237 3.319 1.00 92.94 174 ILE A O 1
ATOM 1442 N N . GLU A 1 175 ? -18.922 2.295 3.049 1.00 90.88 175 GLU A N 1
ATOM 1443 C CA . GLU A 1 175 ? -19.037 2.582 1.614 1.00 90.88 175 GLU A CA 1
ATOM 1444 C C . GLU A 1 175 ? -19.146 4.078 1.292 1.00 90.88 175 GLU A C 1
ATOM 1446 O O . GLU A 1 175 ? -18.723 4.508 0.220 1.00 90.88 175 GLU A O 1
ATOM 1451 N N . ASN A 1 176 ? -19.656 4.871 2.237 1.00 91.75 176 ASN A N 1
ATOM 1452 C CA . ASN A 1 176 ? -19.810 6.320 2.109 1.00 91.75 176 ASN A CA 1
ATOM 1453 C C . ASN A 1 176 ? -18.588 7.092 2.635 1.00 91.75 176 ASN A C 1
ATOM 1455 O O . ASN A 1 176 ? -18.502 8.312 2.487 1.00 91.75 176 ASN A O 1
ATOM 1459 N N . GLU A 1 177 ? -17.644 6.392 3.263 1.00 94.38 177 GLU A N 1
ATOM 1460 C CA . GLU A 1 177 ? -16.425 6.969 3.810 1.00 94.38 177 GLU A CA 1
ATOM 1461 C C . GLU A 1 177 ? -15.309 6.978 2.757 1.00 94.38 177 GLU A C 1
ATOM 1463 O O . GLU A 1 177 ? -14.912 5.945 2.214 1.00 94.38 177 GLU A O 1
ATOM 1468 N N . ILE A 1 178 ? -14.733 8.153 2.510 1.00 95.56 178 ILE A N 1
ATOM 1469 C CA . ILE A 1 178 ? -13.639 8.338 1.560 1.00 95.56 178 ILE A CA 1
ATOM 1470 C C . ILE A 1 178 ? -12.338 8.516 2.342 1.00 95.56 178 ILE A C 1
ATOM 1472 O O . ILE A 1 178 ? -12.009 9.610 2.804 1.00 95.56 178 ILE A O 1
ATOM 1476 N N . ASN A 1 179 ? -11.570 7.437 2.480 1.00 95.56 179 ASN A N 1
ATOM 1477 C CA . ASN A 1 179 ? -10.272 7.483 3.145 1.00 95.56 179 ASN A CA 1
ATOM 1478 C C . ASN A 1 179 ? -9.179 8.086 2.247 1.00 95.56 179 ASN A C 1
ATOM 1480 O O . ASN A 1 179 ? -9.166 7.889 1.030 1.00 95.56 179 ASN A O 1
ATOM 1484 N N . CYS A 1 180 ? -8.220 8.781 2.856 1.00 96.75 180 CYS A N 1
ATOM 1485 C CA . CYS A 1 180 ? -7.105 9.379 2.126 1.00 96.75 180 CYS A CA 1
ATOM 1486 C C . CYS A 1 180 ? -5.986 8.358 1.847 1.00 96.75 180 CYS A C 1
ATOM 1488 O O . CYS A 1 180 ? -5.411 8.340 0.763 1.00 96.75 180 CYS A O 1
ATOM 1490 N N . LEU A 1 181 ? -5.713 7.444 2.783 1.00 97.31 181 LEU A N 1
ATOM 1491 C CA . LEU A 1 181 ? -4.597 6.501 2.653 1.00 97.31 181 LEU A CA 1
ATOM 1492 C C . LEU A 1 181 ? -4.723 5.558 1.441 1.00 97.31 181 LEU A C 1
ATOM 1494 O O . LEU A 1 181 ? -5.814 5.108 1.093 1.00 97.31 181 LEU A O 1
ATOM 1498 N N . LEU A 1 182 ? -3.597 5.234 0.811 1.00 98.12 182 LEU A N 1
ATOM 1499 C CA . LEU A 1 182 ? -3.498 4.186 -0.201 1.00 98.12 182 LEU A CA 1
ATOM 1500 C C . LEU A 1 182 ? -3.573 2.822 0.478 1.00 98.12 182 LEU A C 1
ATOM 1502 O O . LEU A 1 182 ? -2.830 2.547 1.425 1.00 98.12 182 LEU A O 1
ATOM 1506 N N . ASP A 1 183 ? -4.462 1.969 -0.009 1.00 97.56 183 ASP A N 1
ATOM 1507 C CA . ASP A 1 183 ? -4.650 0.621 0.502 1.00 97.56 183 ASP A CA 1
ATOM 1508 C C . ASP A 1 183 ? -4.075 -0.407 -0.481 1.00 97.56 183 ASP A C 1
ATOM 1510 O O . ASP A 1 183 ? -4.627 -0.565 -1.571 1.00 97.56 183 ASP A O 1
ATOM 1514 N N . PRO A 1 184 ? -3.021 -1.167 -0.124 1.00 96.94 184 PRO A N 1
ATOM 1515 C CA . PRO A 1 184 ? -2.504 -2.216 -1.002 1.00 96.94 184 PRO A CA 1
ATOM 1516 C C . PRO A 1 184 ? -3.540 -3.317 -1.277 1.00 96.94 184 PRO A C 1
ATOM 1518 O O . PRO A 1 184 ? -3.373 -4.086 -2.215 1.00 96.94 184 PRO A O 1
ATOM 1521 N N . CYS A 1 185 ? -4.624 -3.394 -0.502 1.00 97.19 185 CYS A N 1
ATOM 1522 C CA . CYS A 1 185 ? -5.704 -4.354 -0.711 1.00 97.19 185 CYS A CA 1
ATOM 1523 C C . CYS A 1 185 ? -6.862 -3.808 -1.564 1.00 97.19 185 CYS A C 1
ATOM 1525 O O . CYS A 1 185 ? -7.825 -4.532 -1.826 1.00 97.19 185 CYS A O 1
ATOM 1527 N N . LYS A 1 186 ? -6.778 -2.551 -2.018 1.00 96.38 186 LYS A N 1
ATOM 1528 C CA . LYS A 1 186 ? -7.733 -1.936 -2.944 1.00 96.38 186 LYS A CA 1
ATOM 1529 C C . LYS A 1 186 ? -7.141 -1.916 -4.348 1.00 96.38 186 LYS A C 1
ATOM 1531 O O . LYS A 1 186 ? -6.052 -1.393 -4.577 1.00 96.38 186 LYS A O 1
ATOM 1536 N N . LEU A 1 187 ? -7.872 -2.485 -5.302 1.00 94.38 187 LEU A N 1
ATOM 1537 C CA . LEU A 1 187 ? -7.437 -2.512 -6.695 1.00 94.38 187 LEU A CA 1
ATOM 1538 C C . LEU A 1 187 ? -7.245 -1.079 -7.220 1.00 94.38 187 LEU A C 1
ATOM 1540 O O . LEU A 1 187 ? -8.097 -0.219 -7.003 1.00 94.38 187 LEU A O 1
ATOM 1544 N N . GLY A 1 188 ? -6.124 -0.832 -7.897 1.00 94.44 188 GLY A N 1
ATOM 1545 C CA . GLY A 1 188 ? -5.777 0.470 -8.475 1.00 94.44 188 GLY A CA 1
ATOM 1546 C C . GLY A 1 188 ? -5.054 1.432 -7.527 1.00 94.44 188 GLY A C 1
ATOM 1547 O O . GLY A 1 188 ? -4.285 2.260 -8.002 1.00 94.44 188 GLY A O 1
ATOM 1548 N N . ASP A 1 189 ? -5.188 1.295 -6.204 1.00 97.12 189 ASP A N 1
ATOM 1549 C CA . ASP A 1 189 ? -4.513 2.206 -5.263 1.00 97.12 189 ASP A CA 1
ATOM 1550 C C . ASP A 1 189 ? -2.981 2.120 -5.366 1.00 97.12 189 ASP A C 1
ATOM 1552 O O . ASP A 1 189 ? -2.286 3.132 -5.269 1.00 97.12 189 ASP A O 1
ATOM 1556 N N . ALA A 1 190 ? -2.453 0.919 -5.621 1.00 96.06 190 ALA A N 1
ATOM 1557 C CA . ALA A 1 190 ? -1.023 0.692 -5.803 1.00 96.06 190 ALA A CA 1
ATOM 1558 C C . ALA A 1 190 ? -0.437 1.407 -7.036 1.00 96.06 190 ALA A C 1
ATOM 1560 O O . ALA A 1 190 ? 0.766 1.670 -7.068 1.00 96.06 190 ALA A O 1
ATOM 1561 N N . GLU A 1 191 ? -1.271 1.756 -8.021 1.00 95.88 191 GLU A N 1
ATOM 1562 C CA . GLU A 1 191 ? -0.856 2.463 -9.239 1.00 95.88 191 GLU A CA 1
ATOM 1563 C C . GLU A 1 191 ? -0.675 3.969 -9.026 1.00 95.88 191 GLU A C 1
ATOM 1565 O O . GLU A 1 191 ? -0.005 4.623 -9.824 1.00 95.88 191 GLU A O 1
ATOM 1570 N N . PHE A 1 192 ? -1.235 4.540 -7.954 1.00 97.38 192 PHE A N 1
ATOM 1571 C CA . PHE A 1 192 ? -1.142 5.981 -7.710 1.00 97.38 192 PHE A CA 1
ATOM 1572 C C . PHE A 1 192 ? 0.257 6.437 -7.281 1.00 97.38 192 PHE A C 1
ATOM 1574 O O . PHE A 1 192 ? 0.642 7.577 -7.540 1.00 97.38 192 PHE A O 1
ATOM 1581 N N . ILE A 1 193 ? 1.031 5.555 -6.650 1.00 97.69 193 ILE A N 1
ATOM 1582 C CA . ILE A 1 193 ? 2.379 5.850 -6.157 1.00 97.69 193 ILE A CA 1
ATOM 1583 C C . ILE A 1 193 ? 3.446 5.365 -7.138 1.00 97.69 193 ILE A C 1
ATOM 1585 O O . ILE A 1 193 ? 3.353 4.258 -7.671 1.00 97.69 193 ILE A O 1
ATOM 1589 N N . SER A 1 194 ? 4.480 6.176 -7.351 1.00 97.19 194 SER A N 1
ATOM 1590 C CA . SER A 1 194 ? 5.625 5.863 -8.215 1.00 97.19 194 SER A CA 1
ATOM 1591 C C . SER A 1 194 ? 6.946 5.957 -7.453 1.00 97.19 194 SER A C 1
ATOM 1593 O O . SER A 1 194 ? 7.013 6.570 -6.386 1.00 97.19 194 SER A O 1
ATOM 1595 N N . PHE A 1 195 ? 7.989 5.330 -7.990 1.00 97.94 195 PHE A N 1
ATOM 1596 C CA . PHE A 1 195 ? 9.349 5.377 -7.462 1.00 97.94 195 PHE A CA 1
ATOM 1597 C C . PHE A 1 195 ? 10.332 5.863 -8.520 1.00 97.94 195 PHE A C 1
ATOM 1599 O O . PHE A 1 195 ? 10.153 5.565 -9.698 1.00 97.94 195 PHE A O 1
ATOM 1606 N N . ASP A 1 196 ? 11.341 6.628 -8.109 1.00 97.38 196 ASP A N 1
ATOM 1607 C CA . ASP A 1 196 ? 12.359 7.169 -9.014 1.00 97.38 196 ASP A CA 1
ATOM 1608 C C . ASP A 1 196 ? 13.701 6.420 -8.909 1.00 97.38 196 ASP A C 1
ATOM 1610 O O . ASP A 1 196 ? 13.911 5.550 -8.057 1.00 97.38 196 ASP A O 1
ATOM 1614 N N . GLN A 1 197 ? 14.646 6.803 -9.771 1.00 97.25 197 GLN A N 1
ATOM 1615 C CA . GLN A 1 197 ? 16.007 6.259 -9.800 1.00 97.25 197 GLN A CA 1
ATOM 1616 C C . GLN A 1 197 ? 16.842 6.536 -8.544 1.00 97.25 197 GLN A C 1
ATOM 1618 O O . GLN A 1 197 ? 17.881 5.905 -8.341 1.00 97.25 197 GLN A O 1
ATOM 1623 N N . PHE A 1 198 ? 16.405 7.474 -7.706 1.00 97.62 198 PHE A N 1
ATOM 1624 C CA . PHE A 1 198 ? 17.036 7.796 -6.434 1.00 97.62 198 PHE A CA 1
ATOM 1625 C C . PHE A 1 198 ? 16.411 7.015 -5.272 1.00 97.62 198 PHE A C 1
ATOM 1627 O O . PHE A 1 198 ? 16.933 7.079 -4.164 1.00 97.62 198 PHE A O 1
ATOM 1634 N N . GLY A 1 199 ? 15.356 6.234 -5.527 1.00 97.00 199 GLY A N 1
ATOM 1635 C CA . GLY A 1 199 ? 14.650 5.424 -4.540 1.00 97.00 199 GLY A CA 1
ATOM 1636 C C . GLY A 1 199 ? 13.517 6.159 -3.822 1.00 97.00 199 GLY A C 1
ATOM 1637 O O . GLY A 1 199 ? 12.898 5.576 -2.926 1.00 97.00 199 GLY A O 1
ATOM 1638 N N . ASN A 1 200 ? 13.210 7.401 -4.203 1.00 97.50 200 ASN A N 1
ATOM 1639 C CA . ASN A 1 200 ? 12.143 8.177 -3.580 1.00 97.50 200 ASN A CA 1
ATOM 1640 C C . ASN A 1 200 ? 10.778 7.646 -4.003 1.00 97.50 200 ASN A C 1
ATOM 1642 O O . ASN A 1 200 ? 10.571 7.281 -5.158 1.00 97.50 200 ASN A O 1
ATOM 1646 N N . ALA A 1 201 ? 9.829 7.636 -3.069 1.00 97.31 201 ALA A N 1
ATOM 1647 C CA . ALA A 1 201 ? 8.417 7.505 -3.401 1.00 97.31 201 ALA A CA 1
ATOM 1648 C C . ALA A 1 201 ? 7.855 8.880 -3.767 1.00 97.31 201 ALA A C 1
ATOM 1650 O O . ALA A 1 201 ? 8.094 9.845 -3.044 1.00 97.31 201 ALA A O 1
ATOM 1651 N N . TYR A 1 202 ? 7.083 8.966 -4.845 1.00 96.25 202 TYR A N 1
ATOM 1652 C CA . TYR A 1 202 ? 6.484 10.219 -5.288 1.00 96.25 202 TYR A CA 1
ATOM 1653 C C . TYR A 1 202 ? 5.161 9.993 -6.033 1.00 96.25 202 TYR A C 1
ATOM 1655 O O . TYR A 1 202 ? 4.710 8.864 -6.248 1.00 96.25 202 TYR A O 1
ATOM 1663 N N . THR A 1 203 ? 4.522 11.098 -6.402 1.00 95.38 203 THR A N 1
ATOM 1664 C CA . THR A 1 203 ? 3.284 11.149 -7.183 1.00 95.38 203 THR A CA 1
ATOM 1665 C C . THR A 1 203 ? 3.553 11.754 -8.555 1.00 95.38 203 THR A C 1
ATOM 1667 O O . THR A 1 203 ? 4.249 12.759 -8.665 1.00 95.38 203 THR A O 1
ATOM 1670 N N . ILE A 1 204 ? 2.967 11.164 -9.597 1.00 94.50 204 ILE A N 1
ATOM 1671 C CA . ILE A 1 204 ? 2.939 11.734 -10.957 1.00 94.50 204 ILE A CA 1
ATOM 1672 C C . ILE A 1 204 ? 1.717 12.643 -11.186 1.00 94.50 204 ILE A C 1
ATOM 1674 O O . ILE A 1 204 ? 1.514 13.162 -12.284 1.00 94.50 204 ILE A O 1
ATOM 1678 N N . TYR A 1 205 ? 0.853 12.764 -10.177 1.00 96.12 205 TYR A N 1
ATOM 1679 C CA . TYR A 1 205 ? -0.377 13.543 -10.229 1.00 96.12 205 TYR A CA 1
ATOM 1680 C C . TYR A 1 205 ? -0.106 14.982 -9.795 1.00 96.12 205 TYR A C 1
ATOM 1682 O O . TYR A 1 205 ? 0.579 15.230 -8.802 1.00 96.12 205 TYR A O 1
ATOM 1690 N N . ASP A 1 206 ? -0.667 15.911 -10.558 1.00 94.31 206 ASP A N 1
ATOM 1691 C CA . ASP A 1 206 ? -0.561 17.358 -10.396 1.00 94.31 206 ASP A CA 1
ATOM 1692 C C . ASP A 1 206 ? -1.919 17.956 -9.987 1.00 94.31 206 ASP A C 1
ATOM 1694 O O . ASP A 1 206 ? -2.909 17.243 -9.811 1.00 94.31 206 ASP A O 1
ATOM 1698 N N . ASP A 1 207 ? -1.969 19.281 -9.874 1.00 95.81 207 ASP A N 1
ATOM 1699 C CA . ASP A 1 207 ? -3.171 20.017 -9.473 1.00 95.81 207 ASP A CA 1
ATOM 1700 C C . ASP A 1 207 ? -4.033 20.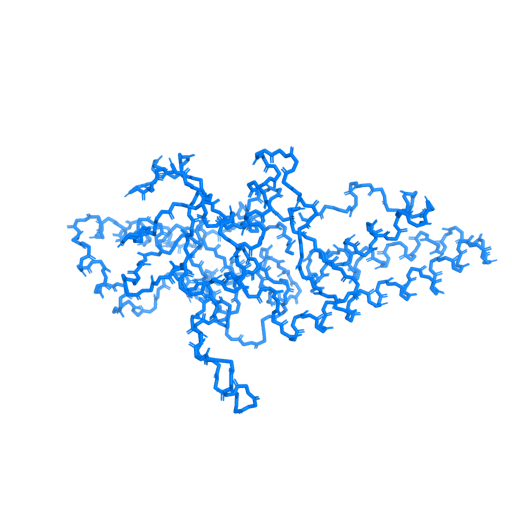439 -10.681 1.00 95.81 207 ASP A C 1
ATOM 1702 O O . ASP A 1 207 ? -4.830 21.368 -10.581 1.00 95.81 207 ASP A O 1
ATOM 1706 N N . SER A 1 208 ? -3.880 19.786 -11.845 1.00 95.94 208 SER A N 1
ATOM 1707 C CA . SER A 1 208 ? -4.595 20.177 -13.076 1.00 95.94 208 SER A CA 1
ATOM 1708 C C . SER A 1 208 ? -6.103 19.910 -13.036 1.00 95.94 208 SER A C 1
ATOM 1710 O O . SER A 1 208 ? -6.857 20.523 -13.787 1.00 95.94 208 SER A O 1
ATOM 1712 N N . THR A 1 209 ? -6.553 18.993 -12.175 1.00 96.94 209 THR A N 1
ATOM 1713 C CA . THR A 1 209 ? -7.971 18.673 -11.949 1.00 96.94 209 THR A CA 1
ATOM 1714 C C . THR A 1 209 ? -8.191 18.315 -10.481 1.00 96.94 209 THR A C 1
ATOM 1716 O O . THR A 1 209 ? -7.266 17.844 -9.820 1.00 96.94 209 THR A O 1
ATOM 1719 N N . GLU A 1 210 ? -9.421 18.453 -9.982 1.00 95.56 210 GLU A N 1
ATOM 1720 C CA . GLU A 1 210 ? -9.765 18.071 -8.601 1.00 95.56 210 GLU A CA 1
ATOM 1721 C C . GLU A 1 210 ? -9.523 16.581 -8.313 1.00 95.56 210 GLU A C 1
ATOM 1723 O O . GLU A 1 210 ? -9.106 16.214 -7.217 1.00 95.56 210 GLU A O 1
ATOM 1728 N N . GLU A 1 211 ? -9.727 15.708 -9.304 1.00 96.06 211 GLU A N 1
ATOM 1729 C CA . GLU A 1 211 ? -9.430 14.281 -9.165 1.00 96.06 211 GLU A CA 1
ATOM 1730 C C . GLU A 1 211 ? -7.926 14.033 -8.996 1.00 96.06 211 GLU A C 1
ATOM 1732 O O . GLU A 1 211 ? -7.513 13.338 -8.066 1.00 96.06 211 GLU A O 1
ATOM 1737 N N . ARG A 1 212 ? -7.090 14.632 -9.856 1.00 97.19 212 ARG A N 1
ATOM 1738 C CA . ARG A 1 212 ? -5.628 14.477 -9.778 1.00 97.19 212 ARG A CA 1
ATOM 1739 C C . ARG A 1 212 ? -5.066 15.107 -8.505 1.00 97.19 212 ARG A C 1
ATOM 1741 O O . ARG A 1 212 ? -4.243 14.474 -7.843 1.00 97.19 212 ARG A O 1
ATOM 1748 N N . LYS A 1 213 ? -5.584 16.271 -8.107 1.00 97.06 213 LYS A N 1
ATOM 1749 C CA . LYS A 1 213 ? -5.259 16.942 -6.842 1.00 97.06 213 LYS A CA 1
ATOM 1750 C C . LYS A 1 213 ? -5.584 16.054 -5.636 1.00 97.06 213 LYS A C 1
ATOM 1752 O O . LYS A 1 213 ? -4.758 15.905 -4.733 1.00 97.06 213 LYS A O 1
ATOM 1757 N N . TRP A 1 214 ? -6.739 15.387 -5.660 1.00 97.62 214 TRP A N 1
ATOM 1758 C CA . TRP A 1 214 ? -7.114 14.431 -4.622 1.00 97.62 214 TRP A CA 1
ATOM 1759 C C . TRP A 1 214 ? -6.186 13.213 -4.598 1.00 97.62 214 TRP A C 1
ATOM 1761 O O . TRP A 1 214 ? -5.678 12.852 -3.539 1.00 97.62 214 TRP A O 1
ATOM 1771 N N . ILE A 1 215 ? -5.896 12.598 -5.749 1.00 98.00 215 ILE A N 1
ATOM 1772 C CA . ILE A 1 215 ? -4.963 11.460 -5.827 1.00 98.00 215 ILE A CA 1
ATOM 1773 C C . ILE A 1 215 ? -3.573 11.856 -5.309 1.00 98.00 215 ILE A C 1
ATOM 1775 O O . ILE A 1 215 ? -2.979 11.119 -4.522 1.00 98.00 215 ILE A O 1
ATOM 1779 N N . LYS A 1 216 ? -3.074 13.039 -5.680 1.00 97.88 216 LYS A N 1
ATOM 1780 C CA . LYS A 1 216 ? -1.822 13.599 -5.162 1.00 97.88 216 LYS A CA 1
ATOM 1781 C C . LYS A 1 216 ? -1.844 13.694 -3.633 1.00 97.88 216 LYS A C 1
ATOM 1783 O O . LYS A 1 216 ? -0.927 13.182 -2.991 1.00 97.88 216 LYS A O 1
ATOM 1788 N N . CYS A 1 217 ? -2.907 14.254 -3.046 1.00 97.75 217 CYS A N 1
ATOM 1789 C CA . CYS A 1 217 ? -3.090 14.316 -1.592 1.00 97.75 217 CYS A CA 1
ATOM 1790 C C . CYS A 1 217 ? -3.036 12.919 -0.950 1.00 97.75 217 CYS A C 1
ATOM 1792 O O . CYS A 1 217 ? -2.321 12.720 0.035 1.00 97.75 217 CYS A O 1
ATOM 1794 N N . ARG A 1 218 ? -3.707 11.922 -1.545 1.00 98.00 218 ARG A N 1
ATOM 1795 C CA . ARG A 1 218 ? -3.669 10.524 -1.079 1.00 98.00 218 ARG A CA 1
ATOM 1796 C C . ARG A 1 218 ? -2.259 9.941 -1.066 1.00 98.00 218 ARG A C 1
ATOM 1798 O O . ARG A 1 218 ? -1.857 9.318 -0.079 1.00 98.00 218 ARG A O 1
ATOM 1805 N N . VAL A 1 219 ? -1.501 10.136 -2.146 1.00 98.06 219 VAL A N 1
ATOM 1806 C CA . VAL A 1 219 ? -0.134 9.610 -2.281 1.00 98.06 219 VAL A CA 1
ATOM 1807 C C . VAL A 1 219 ? 0.795 10.252 -1.254 1.00 98.06 219 VAL A C 1
ATOM 1809 O O . VAL A 1 219 ? 1.440 9.526 -0.499 1.00 98.06 219 VAL A O 1
ATOM 1812 N N . LEU A 1 220 ? 0.828 11.586 -1.176 1.00 97.00 220 LEU A N 1
ATOM 1813 C CA . LEU A 1 220 ? 1.697 12.316 -0.243 1.00 97.00 220 LEU A CA 1
ATOM 1814 C C . LEU A 1 220 ? 1.374 11.966 1.213 1.00 97.00 220 LEU A C 1
ATOM 1816 O O . LEU A 1 220 ? 2.270 11.651 1.998 1.00 97.00 220 LEU A O 1
ATOM 1820 N N . THR A 1 221 ? 0.084 11.905 1.545 1.00 96.50 221 THR A N 1
ATOM 1821 C CA . THR A 1 221 ? -0.387 11.491 2.870 1.00 96.50 221 THR A CA 1
ATOM 1822 C C . THR A 1 221 ? 0.061 10.069 3.208 1.00 96.50 221 THR A C 1
ATOM 1824 O O . THR A 1 221 ? 0.509 9.799 4.319 1.00 96.50 221 THR A O 1
ATOM 1827 N N . SER A 1 222 ? -0.001 9.149 2.246 1.00 96.94 222 SER A N 1
ATOM 1828 C CA . SER A 1 222 ? 0.424 7.758 2.447 1.00 96.94 222 SER A CA 1
ATOM 1829 C C . SER A 1 222 ? 1.936 7.618 2.585 1.00 96.94 222 SER A C 1
ATOM 1831 O O . SER A 1 222 ? 2.396 6.823 3.402 1.00 96.94 222 SER A O 1
ATOM 1833 N N . ILE A 1 223 ? 2.716 8.397 1.828 1.00 95.44 223 ILE A N 1
ATOM 1834 C CA . ILE A 1 223 ? 4.174 8.461 1.984 1.00 95.44 223 ILE A CA 1
ATOM 1835 C C . ILE A 1 223 ? 4.518 8.884 3.411 1.00 95.44 223 ILE A C 1
ATOM 1837 O O . ILE A 1 223 ? 5.302 8.197 4.064 1.00 95.44 223 ILE A O 1
ATOM 1841 N N . ALA A 1 224 ? 3.871 9.936 3.913 1.00 92.50 224 ALA A N 1
ATOM 1842 C CA . ALA A 1 224 ? 4.087 10.455 5.256 1.00 92.50 224 ALA A CA 1
ATOM 1843 C C . ALA A 1 224 ? 3.680 9.449 6.348 1.00 92.50 224 ALA A C 1
ATOM 1845 O O . ALA A 1 224 ? 4.487 9.065 7.194 1.00 92.50 224 ALA A O 1
ATOM 1846 N N . VAL A 1 225 ? 2.436 8.961 6.304 1.00 92.50 225 VAL A N 1
ATOM 1847 C CA . VAL A 1 225 ? 1.862 8.086 7.341 1.00 92.50 225 VAL A CA 1
ATOM 1848 C C . VAL A 1 225 ? 2.550 6.726 7.386 1.00 92.50 225 VAL A C 1
ATOM 1850 O O . VAL A 1 225 ? 2.819 6.198 8.465 1.00 92.50 225 VAL A O 1
ATOM 1853 N N . TYR A 1 226 ? 2.872 6.152 6.226 1.00 93.50 226 TYR A N 1
ATOM 1854 C CA . TYR A 1 226 ? 3.589 4.882 6.162 1.00 93.50 226 TYR A CA 1
ATOM 1855 C C . TYR A 1 226 ? 5.104 5.053 6.208 1.00 93.50 226 TYR A C 1
ATOM 1857 O O . TYR A 1 226 ? 5.791 4.038 6.113 1.00 93.50 226 TYR A O 1
ATOM 1865 N N . HIS A 1 227 ? 5.628 6.277 6.323 1.00 91.31 227 HIS A N 1
ATOM 1866 C CA . HIS A 1 227 ? 7.055 6.612 6.334 1.00 91.31 227 HIS A CA 1
ATOM 1867 C C . HIS A 1 227 ? 7.835 6.053 5.126 1.00 91.31 227 HIS A C 1
ATOM 1869 O O . HIS A 1 227 ? 8.917 5.472 5.253 1.00 91.31 227 HIS A O 1
ATOM 1875 N N . LEU A 1 228 ? 7.240 6.105 3.926 1.00 93.25 228 LEU A N 1
ATOM 1876 C CA . LEU A 1 228 ? 7.810 5.555 2.679 1.00 93.25 228 LEU A CA 1
ATOM 1877 C C . LEU A 1 228 ? 9.041 6.322 2.175 1.00 93.25 228 LEU A C 1
ATOM 1879 O O . LEU A 1 228 ? 9.556 5.992 1.116 1.00 93.25 228 LEU A O 1
ATOM 1883 N N . ASP A 1 229 ? 9.512 7.320 2.900 1.00 91.00 229 ASP A N 1
ATOM 1884 C CA . ASP A 1 229 ? 10.692 8.150 2.650 1.00 91.00 229 ASP A CA 1
ATOM 1885 C C . ASP A 1 229 ? 11.842 7.852 3.630 1.00 91.00 229 ASP A C 1
ATOM 1887 O O . ASP A 1 229 ? 12.837 8.565 3.675 1.00 91.00 229 ASP A O 1
ATOM 1891 N N . GLU A 1 230 ? 11.709 6.798 4.435 1.00 88.88 230 GLU A N 1
ATOM 1892 C CA . GLU A 1 230 ? 12.762 6.355 5.345 1.00 88.88 230 GLU A CA 1
ATOM 1893 C C . GLU A 1 230 ? 14.058 6.001 4.582 1.00 88.88 230 GLU A C 1
ATOM 1895 O O . GLU A 1 230 ? 14.016 5.434 3.484 1.00 88.88 230 GLU A O 1
ATOM 1900 N N . HIS A 1 231 ? 15.201 6.366 5.172 1.00 88.56 231 HIS A N 1
ATOM 1901 C CA . HIS A 1 231 ? 16.527 6.317 4.552 1.00 88.56 231 HIS A CA 1
ATOM 1902 C C . HIS A 1 231 ? 16.882 4.935 3.994 1.00 88.56 231 HIS A C 1
ATOM 1904 O O . HIS A 1 231 ? 17.246 4.820 2.822 1.00 88.56 231 HIS A O 1
ATOM 1910 N N . ASP A 1 232 ? 16.742 3.879 4.794 1.00 90.44 232 ASP A N 1
ATOM 1911 C CA . ASP A 1 232 ? 17.121 2.535 4.367 1.00 90.44 232 ASP A CA 1
ATOM 1912 C C . ASP A 1 232 ? 16.230 2.059 3.219 1.00 90.44 232 ASP A C 1
ATOM 1914 O O . ASP A 1 232 ? 16.719 1.489 2.240 1.00 90.44 232 ASP A O 1
ATOM 1918 N N . LEU A 1 233 ? 14.927 2.358 3.262 1.00 92.88 233 LEU A N 1
ATOM 1919 C CA . LEU A 1 233 ? 14.059 2.078 2.123 1.00 92.88 233 LEU A CA 1
ATOM 1920 C C . LEU A 1 233 ? 14.485 2.814 0.856 1.00 92.88 233 LEU A C 1
ATOM 1922 O O . LEU A 1 233 ? 14.354 2.246 -0.230 1.00 92.88 233 LEU A O 1
ATOM 1926 N N . ILE A 1 234 ? 14.892 4.082 0.949 1.00 95.75 234 ILE A N 1
ATOM 1927 C CA . ILE A 1 234 ? 15.376 4.842 -0.213 1.00 95.75 234 ILE A CA 1
ATOM 1928 C C . ILE A 1 234 ? 16.600 4.134 -0.804 1.00 95.75 234 ILE A C 1
ATOM 1930 O O . ILE A 1 234 ? 16.599 3.801 -1.990 1.00 95.75 234 ILE A O 1
ATOM 1934 N N . GLU A 1 235 ? 17.590 3.794 0.022 1.00 96.88 235 GLU A N 1
ATOM 1935 C CA . GLU A 1 235 ? 18.814 3.131 -0.440 1.00 96.88 235 GLU A CA 1
ATOM 1936 C C . GLU A 1 235 ? 18.547 1.734 -1.026 1.00 96.88 235 GLU A C 1
ATOM 1938 O O . GLU A 1 235 ? 19.087 1.383 -2.082 1.00 96.88 235 GLU A O 1
ATOM 1943 N N . PHE A 1 236 ? 17.647 0.943 -0.432 1.00 96.88 236 PHE A N 1
ATOM 1944 C CA . PHE A 1 236 ? 17.262 -0.352 -1.000 1.00 96.88 236 PHE A CA 1
ATOM 1945 C C . PHE A 1 236 ? 16.541 -0.220 -2.345 1.00 96.88 236 PHE A C 1
ATOM 1947 O O . PHE A 1 236 ? 16.824 -0.986 -3.273 1.00 96.88 236 PHE A O 1
ATOM 1954 N N . ARG A 1 237 ? 15.642 0.759 -2.490 1.00 98.19 237 ARG A N 1
ATOM 1955 C CA . ARG A 1 237 ? 14.932 1.010 -3.754 1.00 98.19 237 ARG A CA 1
ATOM 1956 C C . ARG A 1 237 ? 15.878 1.509 -4.839 1.00 98.19 237 ARG A C 1
ATOM 1958 O O . ARG A 1 237 ? 15.845 0.985 -5.948 1.00 98.19 237 ARG A O 1
ATOM 1965 N N . LYS A 1 238 ? 16.785 2.425 -4.505 1.00 98.38 238 LYS A N 1
ATOM 1966 C CA . LYS A 1 238 ? 17.856 2.900 -5.392 1.00 98.38 238 LYS A CA 1
ATOM 1967 C C . LYS A 1 238 ? 18.742 1.753 -5.877 1.00 98.38 238 LYS A C 1
ATOM 1969 O O . LYS A 1 238 ? 19.039 1.648 -7.067 1.00 98.38 238 LYS A O 1
ATOM 1974 N N . LYS A 1 239 ? 19.110 0.832 -4.981 1.00 98.31 239 LYS A N 1
ATOM 1975 C CA . LYS A 1 239 ? 19.858 -0.382 -5.333 1.00 98.31 239 LYS A CA 1
ATOM 1976 C C . LYS A 1 239 ? 19.065 -1.292 -6.277 1.00 98.31 239 LYS A C 1
ATOM 1978 O O . LYS A 1 239 ? 19.617 -1.742 -7.280 1.00 98.31 239 LYS A O 1
ATOM 1983 N N . LYS A 1 240 ? 17.774 -1.535 -6.003 1.00 98.19 240 LYS A N 1
ATOM 1984 C CA . LYS A 1 240 ? 16.896 -2.317 -6.895 1.00 98.19 240 LYS A CA 1
ATOM 1985 C C . LYS A 1 240 ? 16.790 -1.669 -8.276 1.00 98.19 240 LYS A C 1
ATOM 1987 O O . LYS A 1 240 ? 16.919 -2.377 -9.271 1.00 98.19 240 LYS A O 1
ATOM 1992 N N . TRP A 1 241 ? 16.617 -0.348 -8.340 1.00 98.44 241 TRP A N 1
ATOM 1993 C CA . TRP A 1 241 ? 16.581 0.405 -9.594 1.00 98.44 241 TRP A CA 1
ATOM 1994 C C . TRP A 1 241 ? 17.876 0.246 -10.386 1.00 98.44 241 TRP A C 1
ATOM 1996 O O . TRP A 1 241 ? 17.838 -0.088 -11.568 1.00 98.44 241 TRP A O 1
ATOM 2006 N N . LYS A 1 242 ? 19.030 0.421 -9.730 1.00 98.19 242 LYS A N 1
ATOM 2007 C CA . LYS A 1 242 ? 20.338 0.226 -10.361 1.00 98.19 242 LYS A CA 1
ATOM 2008 C C . LYS A 1 242 ? 20.465 -1.172 -10.967 1.00 98.19 242 LYS A C 1
ATOM 2010 O O . LYS A 1 242 ? 20.860 -1.285 -12.118 1.00 98.19 242 LYS A O 1
ATOM 2015 N N . TYR A 1 243 ? 20.073 -2.218 -10.241 1.00 97.94 243 TYR A N 1
ATOM 2016 C CA . TYR A 1 243 ? 20.103 -3.580 -10.777 1.00 97.94 243 TYR A CA 1
ATOM 2017 C C . TYR A 1 243 ? 19.172 -3.780 -11.971 1.00 97.94 243 TYR A C 1
ATOM 2019 O O . TYR A 1 243 ? 19.559 -4.449 -12.925 1.00 97.94 243 TYR A O 1
ATOM 2027 N N . CYS A 1 244 ? 17.982 -3.174 -11.956 1.00 97.75 244 CYS A N 1
ATOM 2028 C CA . CYS A 1 244 ? 17.084 -3.206 -13.109 1.00 97.75 244 CYS A CA 1
ATOM 2029 C C . CYS A 1 244 ? 17.732 -2.538 -14.329 1.00 97.75 244 CYS A C 1
ATOM 2031 O O . CYS A 1 244 ? 17.748 -3.119 -15.412 1.00 97.75 244 CYS A O 1
ATOM 2033 N N . LYS A 1 245 ? 18.312 -1.346 -14.140 1.00 96.69 245 LYS A N 1
ATOM 2034 C CA . LYS A 1 245 ? 19.007 -0.598 -15.192 1.00 96.69 245 LYS A CA 1
ATOM 2035 C C . LYS A 1 245 ? 20.175 -1.393 -15.769 1.00 96.69 245 LYS A C 1
ATOM 2037 O O . LYS A 1 245 ? 20.229 -1.581 -16.980 1.00 96.69 245 LYS A O 1
ATOM 2042 N N . ASP A 1 246 ? 21.079 -1.863 -14.912 1.00 97.00 246 ASP A N 1
ATOM 2043 C CA . ASP A 1 246 ? 22.265 -2.617 -15.322 1.00 97.00 246 ASP A CA 1
ATOM 2044 C C . ASP A 1 246 ? 21.831 -3.877 -16.105 1.00 97.00 246 ASP A C 1
ATOM 2046 O O . ASP A 1 246 ? 22.351 -4.158 -17.179 1.00 97.00 246 ASP A O 1
ATOM 2050 N N . PHE A 1 247 ? 20.777 -4.584 -15.671 1.00 97.44 247 PHE A N 1
ATOM 2051 C CA . PHE A 1 247 ? 20.237 -5.729 -16.416 1.00 97.44 247 PHE A CA 1
ATOM 2052 C C . PHE A 1 247 ? 19.692 -5.338 -17.802 1.00 97.44 247 PHE A C 1
ATOM 2054 O O . PHE A 1 247 ? 19.978 -6.004 -18.802 1.00 97.44 247 PHE A O 1
ATOM 2061 N N . ILE A 1 248 ? 18.905 -4.262 -17.882 1.00 95.31 248 ILE A N 1
ATOM 2062 C CA . ILE A 1 248 ? 18.313 -3.787 -19.139 1.00 95.31 248 ILE A CA 1
ATOM 2063 C C . ILE A 1 248 ? 19.405 -3.373 -20.132 1.00 95.31 248 ILE A C 1
ATOM 2065 O O . ILE A 1 248 ? 19.370 -3.795 -21.288 1.00 95.31 248 ILE A O 1
ATOM 2069 N N . TYR A 1 249 ? 20.377 -2.569 -19.704 1.00 93.62 249 TYR A N 1
ATOM 2070 C CA . TYR A 1 249 ? 21.388 -2.009 -20.601 1.00 93.62 249 TYR A CA 1
ATOM 2071 C C . TYR A 1 249 ? 22.531 -2.985 -20.892 1.00 93.62 249 TYR A C 1
ATOM 2073 O O . TYR A 1 249 ? 22.899 -3.151 -22.05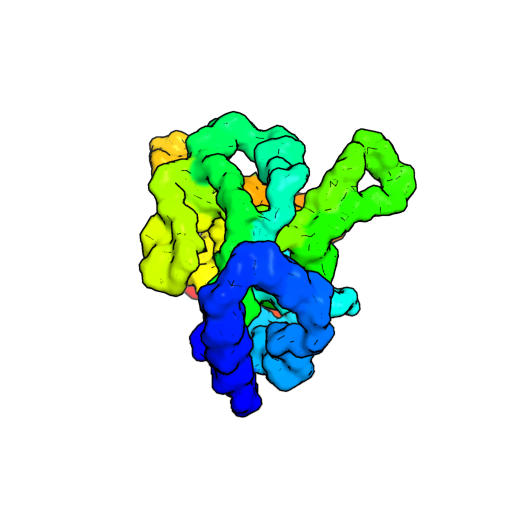6 1.00 93.62 249 TYR A O 1
ATOM 2081 N N . ASP A 1 250 ? 23.051 -3.675 -19.879 1.00 94.12 250 ASP A N 1
ATOM 2082 C CA . ASP A 1 250 ? 24.261 -4.486 -20.039 1.00 94.12 250 ASP A CA 1
ATOM 2083 C C . ASP A 1 250 ? 23.953 -5.882 -20.589 1.00 94.12 250 ASP A C 1
ATOM 2085 O O . ASP A 1 250 ? 24.795 -6.473 -21.271 1.00 94.12 250 ASP A O 1
ATOM 2089 N N . LYS A 1 251 ? 22.742 -6.405 -20.339 1.00 95.38 251 LYS A N 1
ATOM 2090 C CA . LYS A 1 251 ? 22.298 -7.698 -20.881 1.00 95.38 251 LYS A CA 1
ATOM 2091 C C . LYS A 1 251 ? 21.334 -7.531 -22.052 1.00 95.38 251 LYS A C 1
ATOM 2093 O O . LYS A 1 251 ? 21.660 -7.909 -23.173 1.00 95.38 251 LYS A O 1
ATOM 2098 N N . MET A 1 252 ? 20.146 -6.967 -21.822 1.00 95.12 252 MET A N 1
ATOM 2099 C CA . MET A 1 252 ? 19.061 -7.025 -22.817 1.00 95.12 252 MET A CA 1
ATOM 2100 C C . MET A 1 252 ? 19.337 -6.163 -24.051 1.00 95.12 252 MET A C 1
ATOM 2102 O O . MET A 1 252 ? 19.163 -6.625 -25.178 1.00 95.12 252 MET A O 1
ATOM 2106 N N . LYS A 1 253 ? 19.794 -4.920 -23.855 1.00 94.12 253 LYS A N 1
ATOM 2107 C CA . LYS A 1 253 ? 20.120 -4.006 -24.957 1.00 94.12 253 LYS A CA 1
ATOM 2108 C C . LYS A 1 253 ? 21.291 -4.546 -25.781 1.00 94.12 253 LYS A C 1
ATOM 2110 O O . LYS A 1 253 ? 21.242 -4.503 -27.010 1.00 94.12 253 LYS A O 1
ATOM 2115 N N . LYS A 1 254 ? 22.305 -5.115 -25.121 1.00 94.31 254 LYS A N 1
ATOM 2116 C CA . LYS A 1 254 ? 23.420 -5.795 -25.791 1.00 94.31 254 LYS A CA 1
ATOM 2117 C C . LYS A 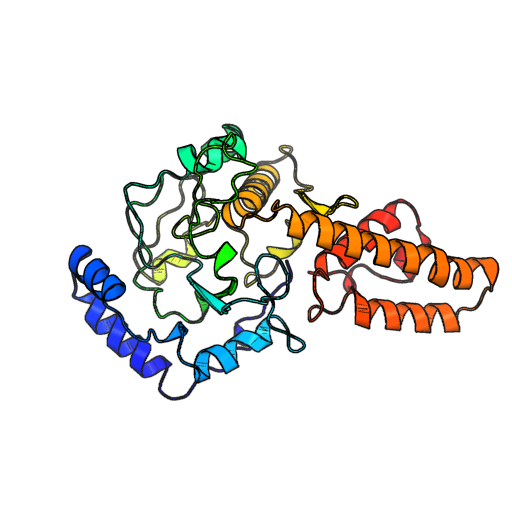1 254 ? 22.935 -6.982 -26.634 1.00 94.31 254 LYS A C 1
ATOM 2119 O O . LYS A 1 254 ? 23.207 -6.999 -27.833 1.00 94.31 254 LYS A O 1
ATOM 2124 N N . ALA A 1 255 ? 22.159 -7.896 -26.050 1.00 95.06 255 ALA A N 1
ATOM 2125 C CA . ALA A 1 255 ? 21.622 -9.055 -26.763 1.00 95.06 255 ALA A CA 1
ATOM 2126 C C . ALA A 1 255 ? 20.800 -8.641 -27.997 1.00 95.06 255 ALA A C 1
ATOM 2128 O O . ALA A 1 255 ? 20.941 -9.219 -29.073 1.00 95.06 255 ALA A O 1
ATOM 2129 N N . LEU A 1 256 ? 19.992 -7.582 -27.873 1.00 94.56 256 LEU A N 1
ATOM 2130 C CA . LEU A 1 256 ? 19.129 -7.113 -28.954 1.00 94.56 256 LEU A CA 1
ATOM 2131 C C . LEU A 1 256 ? 19.890 -6.424 -30.097 1.00 94.56 256 LEU A C 1
ATOM 2133 O O . LEU A 1 256 ? 19.601 -6.684 -31.265 1.00 94.56 256 LEU A O 1
ATOM 2137 N N . PHE A 1 257 ? 20.816 -5.514 -29.786 1.00 94.62 257 PHE A N 1
ATOM 2138 C CA . PHE A 1 257 ? 21.418 -4.629 -30.794 1.00 94.62 257 PHE A CA 1
ATOM 2139 C C . PHE A 1 257 ? 22.834 -5.023 -31.214 1.00 94.62 257 PHE A C 1
ATOM 2141 O O . PHE A 1 257 ? 23.214 -4.756 -32.355 1.00 94.62 257 PHE A O 1
ATOM 2148 N N . VAL A 1 258 ? 23.607 -5.637 -30.315 1.00 93.25 258 VAL A N 1
ATOM 2149 C CA . VAL A 1 258 ? 24.989 -6.061 -30.579 1.00 93.25 258 VAL A CA 1
ATOM 2150 C C . VAL A 1 258 ? 24.993 -7.498 -31.073 1.00 93.25 258 V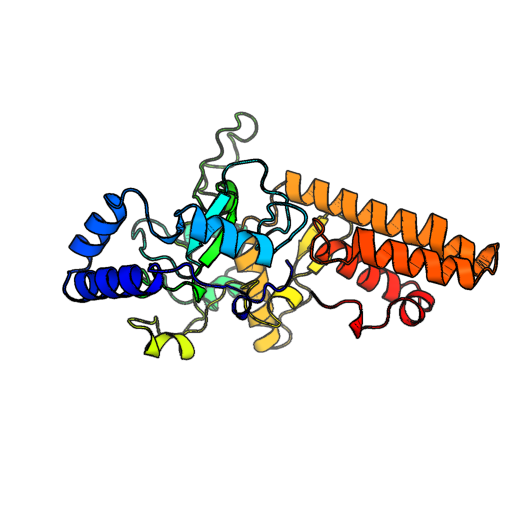AL A C 1
ATOM 2152 O O . VAL A 1 258 ? 25.392 -7.751 -32.208 1.00 93.25 258 VAL A O 1
ATOM 2155 N N . ASP A 1 259 ? 24.481 -8.412 -30.249 1.00 93.81 259 ASP A N 1
ATOM 2156 C CA . ASP A 1 259 ? 24.526 -9.848 -30.539 1.00 93.81 259 ASP A CA 1
ATOM 2157 C C . ASP A 1 259 ? 23.424 -10.254 -31.537 1.00 93.81 259 ASP A C 1
ATOM 2159 O O . ASP A 1 259 ? 23.561 -11.240 -32.259 1.00 93.81 259 ASP A O 1
ATOM 2163 N N . LYS A 1 260 ? 22.356 -9.442 -31.630 1.00 94.25 260 LYS A N 1
ATOM 2164 C CA . LYS A 1 260 ? 21.163 -9.664 -32.470 1.00 94.25 260 LYS A CA 1
ATOM 2165 C C . LYS A 1 260 ? 20.502 -11.021 -32.207 1.00 94.25 260 LYS A C 1
ATOM 2167 O O . LYS A 1 260 ? 19.924 -11.626 -33.110 1.00 94.25 260 LYS A O 1
ATOM 2172 N N . ASP A 1 261 ? 20.555 -11.465 -30.955 1.00 95.81 261 ASP A N 1
ATOM 2173 C CA . ASP A 1 261 ? 20.021 -12.741 -30.497 1.00 95.81 261 ASP A CA 1
ATOM 2174 C C . ASP A 1 261 ? 18.636 -12.542 -29.866 1.00 95.81 261 ASP A C 1
ATOM 2176 O O . ASP A 1 261 ? 18.476 -12.108 -28.722 1.00 95.81 261 ASP A O 1
ATOM 2180 N N . ILE A 1 262 ? 17.600 -12.837 -30.650 1.00 92.62 262 ILE A N 1
ATOM 2181 C CA . ILE A 1 262 ? 16.206 -12.674 -30.227 1.00 92.62 262 ILE A CA 1
ATOM 2182 C C . ILE A 1 262 ? 15.817 -13.716 -29.169 1.00 92.62 262 ILE A C 1
ATOM 2184 O O . ILE A 1 262 ? 14.993 -13.415 -28.299 1.00 92.62 262 ILE A O 1
ATOM 2188 N N . ASP A 1 263 ? 16.377 -14.923 -29.226 1.00 95.50 263 ASP A N 1
ATOM 2189 C CA . ASP A 1 263 ? 16.055 -15.981 -28.268 1.00 95.50 263 ASP A CA 1
ATOM 2190 C C . ASP A 1 263 ? 16.665 -15.675 -26.902 1.00 95.50 263 ASP A C 1
ATOM 2192 O O . ASP A 1 263 ? 15.989 -15.823 -25.880 1.00 95.50 263 ASP A O 1
ATOM 2196 N N . GLU A 1 264 ? 17.868 -15.106 -26.882 1.00 95.88 264 GLU A N 1
ATOM 2197 C CA . GLU A 1 264 ? 18.469 -14.592 -25.656 1.00 95.88 264 GLU A CA 1
ATOM 2198 C C . GLU A 1 264 ? 17.657 -13.432 -25.064 1.00 95.88 264 GLU A C 1
ATOM 2200 O O . GLU A 1 264 ? 17.390 -13.412 -23.863 1.00 95.88 264 GLU A O 1
ATOM 2205 N N . VAL A 1 265 ? 17.152 -12.501 -25.885 1.00 94.88 265 VAL A N 1
ATOM 2206 C CA . VAL A 1 265 ? 16.257 -11.431 -25.398 1.00 94.88 265 VAL A CA 1
ATOM 2207 C C . VAL A 1 265 ? 14.981 -12.007 -24.772 1.00 94.88 265 VAL A C 1
ATOM 2209 O O . VAL A 1 265 ? 14.527 -11.510 -23.737 1.00 94.88 265 VAL A O 1
ATOM 2212 N N . ARG A 1 266 ? 14.396 -13.065 -25.354 1.00 94.88 266 ARG A N 1
ATOM 2213 C CA . ARG A 1 266 ? 13.227 -13.754 -24.772 1.00 94.88 266 ARG A CA 1
ATOM 2214 C C . ARG A 1 266 ? 13.571 -14.410 -23.436 1.00 94.88 266 ARG A C 1
ATOM 2216 O O . ARG A 1 266 ? 12.796 -14.273 -22.488 1.00 94.88 266 ARG A O 1
ATOM 2223 N N . ARG A 1 267 ? 14.728 -15.074 -23.342 1.00 97.00 267 ARG A N 1
ATOM 2224 C CA . ARG A 1 267 ? 15.218 -15.698 -22.105 1.00 97.00 267 ARG A CA 1
ATOM 2225 C C . ARG A 1 267 ? 15.443 -14.653 -21.010 1.00 97.00 267 ARG A C 1
ATOM 2227 O O . ARG A 1 267 ? 14.910 -14.798 -19.912 1.00 97.00 267 ARG A O 1
ATOM 2234 N N . LEU A 1 268 ? 16.148 -13.569 -21.330 1.00 97.00 268 LEU A N 1
ATOM 2235 C CA . LEU A 1 268 ? 16.427 -12.459 -20.417 1.00 97.00 268 LEU A CA 1
ATOM 2236 C C . LEU A 1 268 ? 15.155 -11.728 -19.978 1.00 97.00 268 LEU A C 1
ATOM 2238 O O . LEU A 1 268 ? 15.051 -11.332 -18.821 1.00 97.00 268 LEU A O 1
ATOM 2242 N N . LYS A 1 269 ? 14.161 -11.576 -20.862 1.00 95.56 269 LYS A N 1
ATOM 2243 C CA . LYS A 1 269 ? 12.840 -11.055 -20.482 1.00 95.56 269 LYS A CA 1
ATOM 2244 C C . LYS A 1 269 ? 12.198 -11.930 -19.407 1.00 95.56 269 LYS A C 1
ATOM 2246 O O . LYS A 1 269 ? 11.666 -11.397 -18.436 1.00 95.56 269 LYS A O 1
ATOM 2251 N N . GLN A 1 270 ? 12.216 -13.251 -19.586 1.00 95.94 270 GLN A N 1
ATOM 2252 C CA . GLN A 1 270 ? 11.619 -14.171 -18.621 1.00 95.94 270 GLN A CA 1
ATOM 2253 C C . GLN A 1 270 ? 12.364 -14.134 -17.279 1.00 95.94 270 GLN A C 1
ATOM 2255 O O . GLN A 1 270 ? 11.708 -14.048 -16.245 1.00 95.94 270 GLN A O 1
ATOM 2260 N N . GLU A 1 271 ? 13.702 -14.110 -17.308 1.00 96.44 271 GLU A N 1
ATOM 2261 C CA . GLU A 1 271 ? 14.566 -13.913 -16.129 1.00 96.44 271 GLU A CA 1
ATOM 2262 C C . GLU A 1 271 ? 14.201 -12.608 -15.403 1.00 96.44 271 GLU A C 1
ATOM 2264 O O . GLU A 1 271 ? 13.925 -12.615 -14.202 1.00 96.44 271 GLU A O 1
ATOM 2269 N N . PHE A 1 272 ? 14.062 -11.501 -16.143 1.00 97.06 272 PHE A N 1
ATOM 2270 C CA . PHE A 1 272 ? 13.695 -10.210 -15.567 1.00 97.06 272 PHE A CA 1
ATOM 2271 C C . PHE A 1 272 ? 12.312 -10.238 -14.903 1.00 97.06 272 PHE A C 1
ATOM 2273 O O . PHE A 1 272 ? 12.132 -9.723 -13.798 1.00 97.06 272 PHE A O 1
ATOM 2280 N N . ILE A 1 273 ? 11.323 -10.85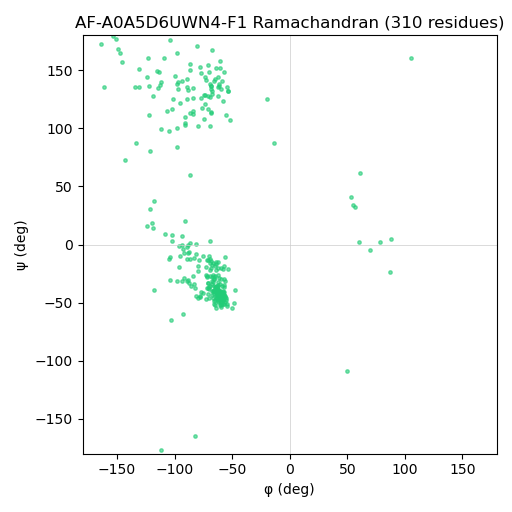9 -15.556 1.00 95.50 273 ILE A N 1
ATOM 2281 C CA . ILE A 1 273 ? 9.976 -11.009 -14.992 1.00 95.50 273 ILE A CA 1
ATOM 2282 C C . ILE A 1 273 ? 10.045 -11.758 -13.659 1.00 95.50 273 ILE A C 1
ATOM 2284 O O . ILE A 1 273 ? 9.477 -11.290 -12.674 1.00 95.50 273 ILE A O 1
ATOM 2288 N N . THR A 1 274 ? 10.764 -12.880 -13.608 1.00 94.44 274 THR A N 1
ATOM 2289 C CA . THR A 1 274 ? 10.839 -13.716 -12.404 1.00 94.44 274 THR A CA 1
ATOM 2290 C C . THR A 1 274 ? 11.626 -13.073 -11.265 1.00 94.44 274 THR A C 1
ATOM 2292 O O . THR A 1 274 ? 11.234 -13.213 -10.112 1.00 94.44 274 THR A O 1
ATOM 2295 N N . GLU A 1 275 ? 12.704 -12.343 -11.559 1.00 93.69 275 GLU A N 1
ATOM 2296 C CA . GLU A 1 275 ? 13.605 -11.795 -10.532 1.00 93.69 275 GLU A CA 1
ATOM 2297 C C . GLU A 1 275 ? 13.230 -10.376 -10.070 1.00 93.69 275 GLU A C 1
ATOM 2299 O O . GLU A 1 275 ? 13.518 -9.960 -8.937 1.00 93.69 275 GLU A O 1
ATOM 2304 N N . PHE A 1 276 ? 12.602 -9.592 -10.949 1.00 95.88 276 PHE A N 1
ATOM 2305 C CA . PHE A 1 276 ? 12.353 -8.172 -10.706 1.00 95.88 276 PHE A CA 1
ATOM 2306 C C . PHE A 1 276 ? 10.872 -7.809 -10.668 1.00 95.88 276 PHE A C 1
ATOM 2308 O O . PHE A 1 276 ? 10.503 -6.997 -9.821 1.00 95.88 276 PHE A O 1
ATOM 2315 N N . LEU A 1 277 ? 10.029 -8.394 -11.526 1.00 96.19 277 LEU A N 1
ATOM 2316 C CA . LEU A 1 277 ? 8.616 -7.997 -11.638 1.00 96.19 277 LEU A CA 1
ATOM 2317 C C . LEU A 1 277 ? 7.648 -8.864 -10.831 1.00 96.19 277 LEU A C 1
ATOM 2319 O O . LEU A 1 277 ? 6.534 -8.412 -10.552 1.00 96.19 277 LEU A O 1
ATOM 2323 N N . ASP A 1 278 ? 8.052 -10.074 -10.442 1.00 94.88 278 ASP A N 1
ATOM 2324 C CA . ASP A 1 278 ? 7.240 -10.950 -9.603 1.00 94.88 278 ASP A CA 1
ATOM 2325 C C . ASP A 1 278 ? 6.900 -10.244 -8.282 1.00 94.88 278 ASP A C 1
ATOM 2327 O O . ASP A 1 278 ? 7.777 -9.825 -7.518 1.00 94.88 278 ASP A O 1
ATOM 2331 N N . ALA A 1 279 ? 5.599 -10.133 -8.006 1.00 94.44 279 ALA A N 1
ATOM 2332 C CA . ALA A 1 279 ? 5.075 -9.502 -6.808 1.00 94.44 279 ALA A CA 1
ATOM 2333 C C . ALA A 1 279 ? 5.602 -10.156 -5.523 1.00 94.44 279 ALA A C 1
ATOM 2335 O O . ALA A 1 279 ? 5.618 -9.503 -4.486 1.00 94.44 279 ALA A O 1
ATOM 2336 N N . ASN A 1 280 ? 6.078 -11.399 -5.550 1.00 93.88 280 ASN A N 1
ATOM 2337 C CA . ASN A 1 280 ? 6.697 -12.031 -4.395 1.00 93.88 280 ASN A CA 1
ATOM 2338 C C . ASN A 1 280 ? 8.047 -11.414 -4.007 1.00 93.88 280 ASN A C 1
ATOM 2340 O O . ASN A 1 280 ? 8.446 -11.589 -2.858 1.00 93.88 280 ASN A O 1
ATOM 2344 N N . HIS A 1 281 ? 8.731 -10.691 -4.898 1.00 95.12 281 HIS A N 1
ATOM 2345 C CA . HIS A 1 281 ? 10.035 -10.078 -4.634 1.00 95.12 281 HIS A CA 1
ATOM 2346 C C . HIS A 1 281 ? 9.940 -8.687 -3.995 1.00 95.12 281 HIS A C 1
ATOM 2348 O O . HIS A 1 281 ? 8.939 -7.973 -4.116 1.00 95.12 281 HIS A O 1
ATOM 2354 N N . GLU A 1 282 ? 11.010 -8.313 -3.285 1.00 95.00 282 GLU A N 1
ATOM 2355 C CA . GLU A 1 282 ? 11.140 -7.008 -2.637 1.00 95.00 282 GLU A CA 1
ATOM 2356 C C . GLU A 1 282 ? 11.262 -5.932 -3.707 1.00 95.00 282 GLU A C 1
ATOM 2358 O O . GLU A 1 282 ? 12.010 -6.092 -4.679 1.00 95.00 282 GLU A O 1
ATOM 2363 N N . PHE A 1 283 ? 10.548 -4.827 -3.499 1.00 97.06 283 PHE A N 1
ATOM 2364 C CA . PHE A 1 283 ? 10.621 -3.648 -4.359 1.00 97.06 283 PHE A CA 1
ATOM 2365 C C . PHE A 1 283 ? 10.301 -3.951 -5.835 1.00 97.06 283 PHE A C 1
ATOM 2367 O O . PHE A 1 283 ? 10.839 -3.316 -6.743 1.00 97.06 283 PHE A O 1
ATOM 2374 N N . SER A 1 284 ? 9.423 -4.922 -6.100 1.00 97.25 284 SER A N 1
ATOM 2375 C CA . SER A 1 284 ? 8.978 -5.247 -7.460 1.00 97.25 284 SER A CA 1
ATOM 2376 C C . SER A 1 284 ? 8.188 -4.105 -8.104 1.00 97.25 284 SER A C 1
ATOM 2378 O O . SER A 1 284 ? 8.257 -3.926 -9.319 1.00 97.25 284 SER A O 1
ATOM 2380 N N . ALA A 1 285 ? 7.514 -3.251 -7.322 1.00 97.50 285 ALA A N 1
ATOM 2381 C CA . ALA A 1 285 ? 6.929 -2.021 -7.863 1.00 97.50 285 ALA A CA 1
ATOM 2382 C C . ALA A 1 285 ? 7.990 -1.020 -8.354 1.00 97.50 285 ALA A C 1
ATOM 2384 O O . ALA A 1 285 ? 7.729 -0.285 -9.303 1.00 97.50 285 ALA A O 1
ATOM 2385 N N . VAL A 1 286 ? 9.187 -1.010 -7.753 1.00 98.25 286 VAL A N 1
ATOM 2386 C CA . VAL A 1 286 ? 10.305 -0.168 -8.215 1.00 98.25 286 VAL A CA 1
ATOM 2387 C C . VAL A 1 286 ? 10.849 -0.673 -9.543 1.00 98.25 286 VAL A C 1
ATOM 2389 O O . VAL A 1 286 ? 11.149 0.126 -10.421 1.00 98.25 286 VAL A O 1
ATOM 2392 N N . ALA A 1 287 ? 10.918 -1.992 -9.735 1.00 98.06 287 ALA A N 1
ATOM 2393 C CA . ALA A 1 287 ? 11.286 -2.565 -11.027 1.00 98.06 287 ALA A CA 1
ATOM 2394 C C . ALA A 1 287 ? 10.270 -2.224 -12.132 1.00 98.06 287 ALA A C 1
ATOM 2396 O O . ALA A 1 287 ? 10.665 -1.939 -13.262 1.00 98.06 287 ALA A O 1
ATOM 2397 N N . ILE A 1 288 ? 8.973 -2.202 -11.799 1.00 97.19 288 ILE A N 1
ATOM 2398 C CA . ILE A 1 288 ? 7.923 -1.736 -12.715 1.00 97.19 288 ILE A CA 1
ATOM 2399 C C . ILE A 1 288 ? 8.166 -0.284 -13.130 1.00 97.19 288 ILE A C 1
ATOM 2401 O O . ILE A 1 288 ? 8.169 0.007 -14.327 1.00 97.19 288 ILE A O 1
ATOM 2405 N N . ASP A 1 289 ? 8.382 0.616 -12.168 1.00 97.19 289 ASP A N 1
ATOM 2406 C CA . ASP A 1 289 ? 8.608 2.033 -12.472 1.00 97.19 289 ASP A CA 1
ATOM 2407 C C . ASP A 1 289 ? 9.928 2.264 -13.211 1.00 97.19 289 ASP A C 1
ATOM 2409 O O . ASP A 1 289 ? 9.985 3.110 -14.097 1.00 97.19 289 ASP A O 1
ATOM 2413 N N . CYS A 1 290 ? 10.949 1.448 -12.941 1.00 97.12 290 CYS A N 1
ATOM 2414 C CA .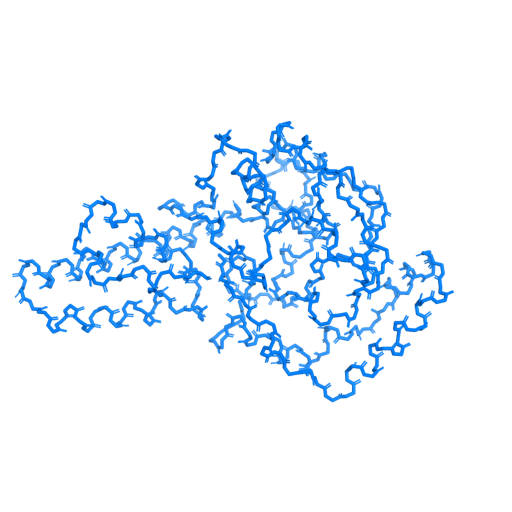 CYS A 1 290 ? 12.206 1.460 -13.681 1.00 97.12 290 CYS A CA 1
ATOM 2415 C C . CYS A 1 290 ? 11.990 1.166 -15.171 1.00 97.12 290 CYS A C 1
ATOM 2417 O O . CYS A 1 290 ? 12.473 1.912 -16.022 1.00 97.12 290 CYS A O 1
ATOM 2419 N N . ILE A 1 291 ? 11.210 0.130 -15.506 1.00 96.31 291 ILE A N 1
ATOM 2420 C CA . ILE A 1 291 ? 10.856 -0.136 -16.908 1.00 96.31 291 ILE A CA 1
ATOM 2421 C C . ILE A 1 291 ? 10.028 1.013 -17.483 1.00 96.31 291 ILE A C 1
ATOM 2423 O O . ILE A 1 291 ? 10.293 1.432 -18.606 1.00 96.31 291 ILE A O 1
ATOM 2427 N N . ARG A 1 292 ? 9.017 1.506 -16.753 1.00 94.25 292 ARG A N 1
ATOM 2428 C CA . ARG A 1 292 ? 8.158 2.608 -17.223 1.00 94.25 292 ARG A CA 1
ATOM 2429 C C . ARG A 1 292 ? 8.988 3.844 -17.575 1.00 94.25 292 ARG A C 1
ATOM 2431 O O . ARG A 1 292 ? 8.796 4.381 -18.654 1.00 94.25 292 ARG A O 1
ATOM 2438 N N . TYR A 1 293 ? 9.945 4.208 -16.726 1.00 94.38 293 TYR A N 1
ATOM 2439 C CA . TYR A 1 293 ? 10.868 5.316 -16.964 1.00 94.38 293 TYR A CA 1
ATOM 2440 C C . TYR A 1 293 ? 11.695 5.116 -18.239 1.00 94.38 293 TYR A C 1
ATOM 2442 O O . TYR A 1 293 ? 11.700 5.970 -19.119 1.00 94.38 293 TYR A O 1
ATOM 2450 N N . TYR A 1 294 ? 12.350 3.960 -18.389 1.00 94.06 294 TYR A N 1
ATOM 2451 C CA . TYR A 1 294 ? 13.204 3.729 -19.557 1.00 94.06 294 TYR A CA 1
ATOM 2452 C C . TYR A 1 294 ? 12.428 3.507 -20.853 1.00 94.06 294 TYR A C 1
ATOM 2454 O O . TYR A 1 294 ? 12.995 3.687 -21.923 1.00 94.06 294 TYR A O 1
ATOM 2462 N N . LYS A 1 295 ? 11.143 3.147 -20.808 1.00 92.19 295 LYS A N 1
ATOM 2463 C CA . LYS A 1 295 ? 10.310 3.071 -22.018 1.00 92.19 295 LYS A CA 1
ATOM 2464 C C . LYS A 1 295 ? 10.153 4.412 -22.718 1.00 92.19 295 LYS A C 1
ATOM 2466 O O . LYS A 1 295 ? 10.097 4.418 -23.945 1.00 92.19 295 LYS A O 1
ATOM 2471 N N . ASP A 1 296 ? 10.097 5.502 -21.958 1.00 83.50 296 ASP A N 1
ATOM 2472 C CA . ASP A 1 296 ? 9.990 6.849 -22.519 1.00 83.50 296 ASP A CA 1
ATOM 2473 C C . ASP A 1 296 ? 11.279 7.246 -23.265 1.00 83.50 296 ASP A C 1
ATOM 2475 O O . ASP A 1 296 ? 11.236 8.005 -24.231 1.00 83.50 296 ASP A O 1
ATOM 2479 N N . GLU A 1 297 ? 12.423 6.681 -22.864 1.00 84.88 297 GLU A N 1
ATOM 2480 C CA . GLU A 1 297 ? 13.725 6.879 -23.514 1.00 84.88 297 GLU A CA 1
ATOM 2481 C C . GLU A 1 297 ? 13.998 5.854 -24.636 1.00 84.88 297 GLU A C 1
ATOM 2483 O O . GLU A 1 297 ? 14.691 6.145 -25.612 1.00 84.88 297 GLU A O 1
ATOM 2488 N N . GLU A 1 298 ? 13.470 4.633 -24.509 1.00 88.69 298 GLU A N 1
ATOM 2489 C CA . GLU A 1 298 ? 13.874 3.458 -25.282 1.00 88.69 298 GLU A CA 1
ATOM 2490 C C . GLU A 1 298 ? 12.657 2.680 -25.821 1.00 88.69 298 GLU A C 1
ATOM 2492 O O . GLU A 1 298 ? 12.216 1.671 -25.262 1.00 88.69 298 GLU A O 1
ATOM 2497 N N . ASN A 1 299 ? 12.165 3.074 -26.999 1.00 87.94 299 ASN A N 1
ATOM 2498 C CA . ASN A 1 299 ? 10.967 2.498 -27.637 1.00 87.94 299 ASN A CA 1
ATOM 2499 C C . ASN A 1 299 ? 10.975 0.963 -27.812 1.00 87.94 299 ASN A C 1
ATOM 2501 O O . ASN A 1 299 ? 9.925 0.341 -27.991 1.00 87.94 299 ASN A O 1
ATOM 2505 N N . TRP A 1 300 ? 12.144 0.310 -27.807 1.00 91.81 300 TRP A N 1
ATOM 2506 C CA . TRP A 1 300 ? 12.219 -1.150 -27.925 1.00 91.81 300 TRP A CA 1
ATOM 2507 C C . TRP A 1 300 ? 11.682 -1.871 -26.682 1.00 91.81 300 TRP A C 1
ATOM 2509 O O . TRP A 1 300 ? 11.159 -2.979 -26.822 1.00 91.81 300 TRP A O 1
ATOM 2519 N N . LEU A 1 301 ? 11.729 -1.238 -25.504 1.00 93.06 301 LEU A N 1
ATOM 2520 C CA . LEU A 1 301 ? 11.206 -1.805 -24.262 1.00 93.06 301 LEU A CA 1
ATOM 2521 C C . LEU A 1 301 ? 9.688 -1.986 -24.291 1.00 93.06 301 LEU A C 1
ATOM 2523 O O . LEU A 1 301 ? 9.192 -2.912 -23.656 1.00 93.06 301 LEU A O 1
ATOM 2527 N N . GLU A 1 302 ? 8.943 -1.186 -25.060 1.00 91.25 302 GLU A N 1
ATOM 2528 C CA . GLU A 1 302 ? 7.490 -1.366 -25.206 1.00 91.25 302 GLU A CA 1
ATOM 2529 C C . GLU A 1 302 ? 7.148 -2.707 -25.871 1.00 91.25 302 GLU A C 1
ATOM 2531 O O . GLU A 1 302 ? 6.203 -3.385 -25.472 1.00 91.25 302 GLU A O 1
ATOM 2536 N N . ARG A 1 303 ? 7.967 -3.141 -26.839 1.00 88.50 303 ARG A N 1
ATOM 2537 C CA . ARG A 1 303 ? 7.800 -4.444 -27.505 1.00 88.50 303 ARG A CA 1
ATOM 2538 C C . ARG A 1 303 ? 8.160 -5.608 -26.588 1.00 88.50 303 ARG A C 1
ATOM 2540 O O . ARG A 1 303 ? 7.568 -6.681 -26.689 1.00 88.50 303 ARG A O 1
ATOM 2547 N N . VAL A 1 304 ? 9.135 -5.410 -25.704 1.00 90.38 304 VAL A N 1
ATOM 2548 C CA . VAL A 1 304 ? 9.592 -6.452 -24.780 1.00 90.38 304 VAL A CA 1
ATOM 2549 C C . VAL A 1 304 ? 8.645 -6.575 -23.588 1.00 90.38 304 VAL A C 1
ATOM 2551 O O . VAL A 1 304 ? 8.230 -7.685 -23.257 1.00 90.38 304 VAL A O 1
ATOM 2554 N N . PHE A 1 305 ? 8.240 -5.460 -22.988 1.00 92.62 305 PHE A N 1
ATOM 2555 C CA . PHE A 1 305 ? 7.386 -5.402 -21.804 1.00 92.62 305 PHE A CA 1
ATOM 2556 C C . PHE A 1 305 ? 6.108 -4.609 -22.098 1.00 92.62 305 PHE A C 1
ATOM 2558 O O . PHE A 1 305 ? 6.034 -3.443 -21.734 1.00 92.62 305 PHE A O 1
ATOM 2565 N N . PRO A 1 306 ? 5.078 -5.188 -22.730 1.00 88.00 306 PRO A N 1
ATOM 2566 C CA . PRO A 1 306 ? 3.822 -4.477 -22.979 1.00 88.00 306 PRO A CA 1
ATOM 2567 C C . PRO A 1 306 ? 3.138 -4.029 -21.674 1.00 88.00 306 PRO A C 1
ATOM 2569 O O . PRO A 1 306 ? 3.384 -4.594 -20.607 1.00 88.00 306 PRO A O 1
ATOM 257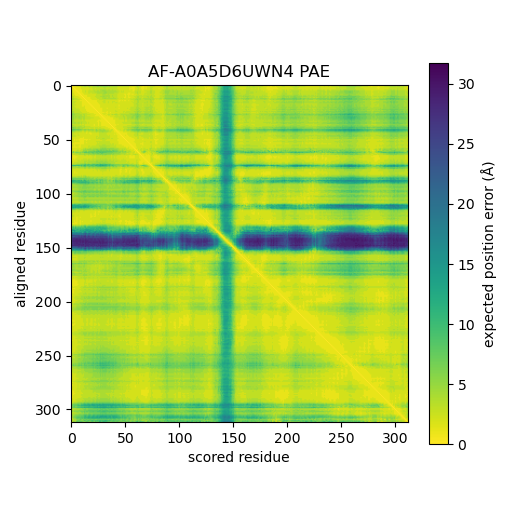2 N N . LYS A 1 307 ? 2.261 -3.014 -21.740 1.00 82.62 307 LYS A N 1
ATOM 2573 C CA . LYS A 1 307 ? 1.598 -2.404 -20.560 1.00 82.62 307 LYS A CA 1
ATOM 2574 C C . LYS A 1 307 ? 0.986 -3.401 -19.566 1.00 82.62 307 LYS A C 1
ATOM 2576 O O . LYS A 1 307 ? 1.121 -3.211 -18.363 1.00 82.62 307 LYS A O 1
ATOM 2581 N N . ASN A 1 308 ? 0.367 -4.477 -20.047 1.00 83.81 308 ASN A N 1
ATOM 2582 C CA . ASN A 1 308 ? -0.231 -5.523 -19.206 1.00 83.81 308 ASN A CA 1
ATOM 2583 C C . ASN A 1 308 ? 0.785 -6.291 -18.337 1.00 83.81 308 ASN A C 1
ATOM 2585 O O . ASN A 1 308 ? 0.391 -6.955 -17.387 1.00 83.81 308 ASN A O 1
ATOM 2589 N N . THR A 1 309 ? 2.079 -6.205 -18.649 1.00 83.38 309 THR A N 1
ATOM 2590 C CA . THR A 1 309 ? 3.160 -6.831 -17.870 1.00 83.38 309 THR A CA 1
ATOM 2591 C C . THR A 1 309 ? 3.572 -5.971 -16.668 1.00 83.38 309 THR A C 1
ATOM 2593 O O . THR A 1 309 ? 4.310 -6.428 -15.802 1.00 83.38 309 THR A O 1
ATOM 2596 N N . LEU A 1 310 ? 3.116 -4.715 -16.609 1.00 88.31 310 LEU A N 1
ATOM 2597 C CA . LEU A 1 310 ? 3.617 -3.692 -15.692 1.00 88.31 310 LEU A CA 1
ATOM 2598 C C . LEU A 1 310 ? 2.541 -3.185 -14.729 1.00 88.31 310 LEU A C 1
ATOM 2600 O O . LEU A 1 310 ? 2.515 -1.994 -14.444 1.00 88.31 310 LEU A O 1
ATOM 2604 N N . SER A 1 311 ? 1.644 -4.043 -14.247 1.00 88.88 311 SER A N 1
ATOM 2605 C CA . SER A 1 311 ? 0.669 -3.672 -13.213 1.00 88.88 311 SER A CA 1
ATOM 2606 C C . SER A 1 311 ? 1.228 -3.907 -11.813 1.00 88.88 311 SER A C 1
ATOM 2608 O O . SER A 1 311 ? 1.909 -4.912 -11.587 1.00 88.88 311 SER A O 1
ATOM 2610 N N . LYS A 1 312 ? 0.913 -3.017 -10.875 1.00 88.88 312 LYS A N 1
ATOM 2611 C CA . LYS A 1 312 ? 1.253 -3.109 -9.452 1.00 88.88 312 LYS A CA 1
ATOM 2612 C C . LYS A 1 312 ? 0.176 -3.853 -8.668 1.00 88.88 312 LYS A C 1
ATOM 2614 O O . LYS A 1 312 ? -1.021 -3.565 -8.831 1.00 88.88 312 LYS A O 1
#

Secondary structure (DSSP, 8-state):
-----GGG--PPTTHHHHHHHHHHHHHTS-HHHHHHHHHH--S-GGG-HHHHHHHGGGT-SSS-B-TTT--B--S-EEEEESS-S---TT--HHHHHTTTS-HHHHTTBPPPPSS--GGGTT-GGGEEEEEHHHHS-B----GGGTTS----BS-TT---BBTTPPPPSSSGGGGG--B-S--TTSTTGGGSEEE-TT--EEE---SSSHHHHHHHHHHHHHHHHTTTT-HHHHHHHHHHHHHHHHIIIIIIIHIIIII--HHHHHHHHHHHIIIII-TTSTTHHHHHHHHHHHHHH-THHHHHS-GGG---

Organism: NCBI:txid2606448